Protein AF-A0A7Y0FMF7-F1 (afdb_monomer_lite)

Sequence (286 aa):
MATLRTQLQALRDAQAQARLAYWRQVGPLAAATVAARRALYEPLEAALPGGYLTRAEEQQVTELLVAIARDLEARFGEDEAAVLARYAPVELPTEEPERPLPATEPTTPSPPERPTAQQRRQQRTQAAAEKARTADDALLGSTKAAYRELARQHHPDRAAQADTATQQAQTALMQRITAAYAAGDLAALLTLLAEETTSEASEELLARYTQALTQQRTQLSQQLAAAQVPAADAPWSGTPKQQRTRLREVKRSLRAEIDYLALLQRQLAEPASLRLALRELAKTGV

pLDDT: mean 78.22, std 15.0, range [34.88, 96.0]

Organism: NCBI:txid2682546

Foldseek 3Di:
DVVLVVLLVVLVVVLVVLVVVLCVQLVVLLVLLLVLLVLLCVLLVVLLVVPPDDPLLNLLSLVSLCVSLVCCCVPPVDDPVVSCVVRPPPPPPPPPPPDPDDDDDDDDDDDDDDDDPVVVVVVVVVVVVVVLVVLVVVLLVLLVVLLVVLCVVLPLVVCPPPDPVVSVVSVVLNVQSVVCSVVSNLVSSVVSVVVPDDDDVCPVVVVVSVVSVVSVVVSSVVSSVVSLPFDPPDLSTDDPVSNVVSSVVSSVVSVVSSVVSVVVSVQSNDNVSSVVVSVVVVVVPD

Structure (mmCIF, N/CA/C/O backbone):
data_AF-A0A7Y0FMF7-F1
#
_entry.id   AF-A0A7Y0FMF7-F1
#
loop_
_atom_site.group_PDB
_atom_site.id
_atom_site.type_symbol
_atom_site.label_atom_id
_atom_site.label_alt_id
_atom_site.label_comp_id
_atom_site.label_asym_id
_atom_site.label_entity_id
_atom_site.label_seq_id
_atom_site.pdbx_PDB_ins_code
_atom_site.Cartn_x
_atom_site.Cartn_y
_atom_site.Cartn_z
_atom_site.occupancy
_atom_site.B_iso_or_equiv
_atom_site.auth_seq_id
_atom_site.auth_comp_id
_atom_site.auth_asym_id
_atom_site.auth_atom_id
_atom_site.pdbx_PDB_model_num
ATOM 1 N N . MET A 1 1 ? -17.979 9.003 27.558 1.00 61.06 1 MET A N 1
ATOM 2 C CA . MET A 1 1 ? -17.479 7.726 26.996 1.00 61.06 1 MET A CA 1
ATOM 3 C C . MET A 1 1 ? -17.964 7.517 25.568 1.00 61.06 1 MET A C 1
ATOM 5 O O . MET A 1 1 ? -17.113 7.400 24.695 1.00 61.06 1 MET A O 1
ATOM 9 N N . ALA A 1 2 ? -19.278 7.577 25.306 1.00 70.44 2 ALA A N 1
ATOM 10 C CA . ALA A 1 2 ? -19.837 7.501 23.948 1.00 70.44 2 ALA A CA 1
ATOM 11 C C . ALA A 1 2 ? -19.188 8.498 22.965 1.00 70.44 2 ALA A C 1
ATOM 13 O O . ALA A 1 2 ? -18.716 8.095 21.911 1.00 70.44 2 ALA A O 1
ATOM 14 N N . THR A 1 3 ? -19.028 9.765 23.363 1.00 83.56 3 THR A N 1
ATOM 15 C CA . THR A 1 3 ? -18.404 10.813 22.534 1.00 83.56 3 THR A CA 1
ATOM 16 C C . THR A 1 3 ? -16.971 10.492 22.095 1.00 83.56 3 THR A C 1
ATOM 18 O O . THR A 1 3 ? -16.648 10.667 20.926 1.00 83.56 3 THR A O 1
ATOM 21 N N . LEU A 1 4 ? -16.119 9.977 22.992 1.00 80.38 4 LEU A N 1
ATOM 22 C CA . LEU A 1 4 ? -14.731 9.610 22.670 1.00 80.38 4 LEU A CA 1
ATOM 23 C C . LEU A 1 4 ? -14.661 8.419 21.711 1.00 80.38 4 LEU A C 1
ATOM 25 O O . LEU A 1 4 ? -13.854 8.425 20.786 1.00 80.38 4 LEU A O 1
ATOM 29 N N . ARG A 1 5 ? -15.521 7.411 21.905 1.00 81.62 5 ARG A N 1
ATOM 30 C CA . ARG A 1 5 ? -15.599 6.257 20.998 1.00 81.62 5 ARG A CA 1
ATOM 31 C C . ARG A 1 5 ? -16.077 6.679 19.611 1.00 81.62 5 ARG A C 1
ATOM 33 O O . ARG A 1 5 ? -15.450 6.305 18.627 1.00 81.62 5 ARG A O 1
ATOM 40 N N . THR A 1 6 ? -17.124 7.502 19.531 1.00 86.88 6 THR A N 1
ATOM 41 C CA . THR A 1 6 ? -17.622 8.041 18.257 1.00 86.88 6 THR A CA 1
ATOM 42 C C . THR A 1 6 ? -16.556 8.873 17.549 1.00 86.88 6 THR A C 1
ATOM 44 O O . THR A 1 6 ? -16.361 8.709 16.350 1.00 86.88 6 THR A O 1
ATOM 47 N N . GLN A 1 7 ? -15.819 9.719 18.276 1.00 85.81 7 GLN A N 1
ATOM 48 C CA . GLN A 1 7 ? -14.706 10.489 17.710 1.00 85.81 7 GLN A CA 1
ATOM 49 C C . GLN A 1 7 ? -13.588 9.584 17.179 1.00 85.81 7 GLN A C 1
ATOM 51 O O . GLN A 1 7 ? -13.094 9.808 16.076 1.00 85.81 7 GLN A O 1
ATOM 56 N N . LEU A 1 8 ? -13.204 8.554 17.938 1.00 83.62 8 LEU A N 1
ATOM 57 C CA . LEU A 1 8 ? -12.183 7.595 17.518 1.00 83.62 8 LEU A CA 1
ATOM 58 C C . LEU A 1 8 ? -12.619 6.819 16.268 1.00 83.62 8 LEU A C 1
ATOM 60 O O . LEU A 1 8 ? -11.823 6.655 15.345 1.00 83.62 8 LEU A O 1
ATOM 64 N N . GLN A 1 9 ? -13.876 6.376 16.224 1.00 84.88 9 GLN A N 1
ATOM 65 C CA . GLN A 1 9 ? -14.443 5.673 15.077 1.00 84.88 9 GLN A CA 1
ATOM 66 C C . GLN A 1 9 ? -14.490 6.576 13.840 1.00 84.88 9 GLN A C 1
ATOM 68 O O . GLN A 1 9 ? -13.939 6.215 12.806 1.00 84.88 9 GLN A O 1
ATOM 73 N N . ALA A 1 10 ? -15.028 7.791 13.974 1.00 88.00 10 ALA A N 1
ATOM 74 C CA . ALA A 1 10 ? -15.087 8.762 12.883 1.00 88.00 10 ALA A CA 1
ATOM 75 C C . ALA A 1 10 ? -13.694 9.092 12.321 1.00 88.00 10 ALA A C 1
ATOM 77 O O . ALA A 1 10 ? -13.522 9.221 11.110 1.00 88.00 10 ALA A O 1
ATOM 78 N N . LEU A 1 11 ? -12.682 9.195 13.188 1.00 86.25 11 LEU A N 1
ATOM 79 C CA . LEU A 1 11 ? -11.304 9.434 12.768 1.00 86.25 11 LEU A CA 1
ATOM 80 C C . LEU A 1 11 ? -10.734 8.237 11.994 1.00 86.25 11 LEU A C 1
ATOM 82 O O . LEU A 1 11 ? -10.121 8.431 10.942 1.00 86.25 11 LEU A O 1
ATOM 86 N N . ARG A 1 12 ? -10.956 7.007 12.472 1.00 85.25 12 ARG A N 1
ATOM 87 C CA . ARG A 1 12 ? -10.537 5.781 11.770 1.00 85.25 12 ARG A CA 1
ATOM 88 C C . ARG A 1 12 ? -11.208 5.654 10.404 1.00 85.25 12 ARG A C 1
ATOM 90 O O . ARG A 1 12 ? -10.522 5.383 9.419 1.00 85.25 12 ARG A O 1
ATOM 97 N N . ASP A 1 13 ? -12.507 5.920 10.334 1.00 86.12 13 ASP A N 1
ATOM 98 C CA . ASP A 1 13 ? -13.273 5.872 9.089 1.00 86.12 13 ASP A CA 1
ATOM 99 C C . ASP A 1 13 ? -12.777 6.934 8.097 1.00 86.12 13 ASP A C 1
ATOM 101 O O . ASP A 1 13 ? -12.532 6.628 6.928 1.00 86.12 13 ASP A O 1
ATOM 105 N N . ALA A 1 14 ? -12.514 8.160 8.564 1.00 85.38 14 ALA A N 1
ATOM 106 C CA . ALA A 1 14 ? -11.932 9.218 7.739 1.00 85.38 14 ALA A CA 1
ATOM 107 C C . ALA A 1 14 ? -10.535 8.843 7.209 1.00 85.38 14 ALA A C 1
ATOM 109 O O . ALA A 1 14 ? -10.227 9.084 6.040 1.00 85.38 14 ALA A O 1
ATOM 110 N N . GLN A 1 15 ? -9.689 8.214 8.033 1.00 84.00 15 GLN A N 1
ATOM 111 C CA . GLN A 1 15 ? -8.375 7.721 7.601 1.00 84.00 15 GLN A CA 1
ATOM 112 C C . GLN A 1 15 ? -8.485 6.593 6.568 1.00 84.00 15 GLN A C 1
ATOM 114 O O . GLN A 1 15 ? -7.717 6.572 5.601 1.00 84.00 15 GLN A O 1
ATOM 119 N N . ALA A 1 16 ? -9.434 5.670 6.742 1.00 83.69 16 ALA A N 1
ATOM 120 C CA . ALA A 1 16 ? -9.693 4.601 5.782 1.00 83.69 16 ALA A CA 1
ATOM 121 C C . ALA A 1 16 ? -10.171 5.167 4.436 1.00 83.69 16 ALA A C 1
ATOM 123 O O . ALA A 1 16 ? -9.631 4.809 3.388 1.00 83.69 16 ALA A O 1
ATOM 124 N N . GLN A 1 17 ? -11.105 6.121 4.459 1.00 86.25 17 GLN A N 1
ATOM 125 C CA . GLN A 1 17 ? -11.576 6.814 3.258 1.00 86.25 17 GLN A CA 1
ATOM 126 C C . GLN A 1 17 ? -10.451 7.584 2.557 1.00 86.25 17 GLN A C 1
ATOM 128 O O . GLN A 1 17 ? -10.320 7.493 1.335 1.00 86.25 17 GLN A O 1
ATOM 133 N N . ALA A 1 18 ? -9.599 8.292 3.307 1.00 83.62 18 ALA A N 1
ATOM 134 C CA . ALA A 1 18 ? -8.447 9.001 2.747 1.00 83.62 18 ALA A CA 1
ATOM 135 C C . ALA A 1 18 ? -7.464 8.040 2.059 1.00 83.62 18 ALA A C 1
ATOM 137 O O . ALA A 1 18 ? -6.994 8.319 0.954 1.00 83.62 18 ALA A O 1
ATOM 138 N N . ARG A 1 19 ? -7.203 6.877 2.670 1.00 85.38 19 ARG A N 1
ATOM 139 C CA . ARG A 1 19 ? -6.356 5.825 2.090 1.00 85.38 19 ARG A CA 1
ATOM 140 C C . ARG A 1 19 ? -6.954 5.261 0.800 1.00 85.38 19 ARG A C 1
ATOM 142 O O . ARG A 1 19 ? -6.245 5.152 -0.197 1.00 85.38 19 ARG A O 1
ATOM 149 N N . LEU A 1 20 ? -8.249 4.948 0.791 1.00 84.94 20 LEU A N 1
ATOM 150 C CA . LEU A 1 20 ? -8.941 4.456 -0.407 1.00 84.94 20 LEU A CA 1
ATOM 151 C C . LEU A 1 20 ? -8.934 5.500 -1.533 1.00 84.94 20 LEU A C 1
ATOM 153 O O . LEU A 1 20 ? -8.631 5.175 -2.680 1.00 84.94 20 LEU A O 1
ATOM 157 N N . ALA A 1 21 ? -9.211 6.766 -1.213 1.00 86.19 21 ALA A N 1
ATOM 158 C CA . ALA A 1 21 ? -9.187 7.860 -2.181 1.00 86.19 21 ALA A CA 1
ATOM 159 C C . ALA A 1 21 ? -7.782 8.105 -2.755 1.00 86.19 21 ALA A C 1
ATOM 161 O O . ALA A 1 21 ? -7.653 8.403 -3.945 1.00 86.19 21 ALA A O 1
ATOM 162 N N . TYR A 1 22 ? -6.741 7.963 -1.928 1.00 88.62 22 TYR A N 1
ATOM 163 C CA . TYR A 1 22 ? -5.347 8.020 -2.360 1.00 88.62 22 TYR A CA 1
ATOM 164 C C . TYR A 1 22 ? -5.044 6.912 -3.378 1.00 88.62 22 TYR A C 1
ATOM 166 O O . TYR A 1 22 ? -4.647 7.212 -4.507 1.00 88.62 22 TYR A O 1
ATOM 174 N N . TRP A 1 23 ? -5.316 5.649 -3.033 1.00 86.00 23 TRP A N 1
ATOM 175 C CA . TRP A 1 23 ? -5.039 4.511 -3.916 1.00 86.00 23 TRP A CA 1
ATOM 176 C C . TRP A 1 23 ? -5.858 4.535 -5.203 1.00 86.00 23 TRP A C 1
ATOM 178 O O . TRP A 1 23 ? -5.322 4.233 -6.264 1.00 86.00 23 TRP A O 1
ATOM 188 N N . ARG A 1 24 ? -7.112 5.000 -5.160 1.00 89.94 24 ARG A N 1
ATOM 189 C CA . ARG A 1 24 ? -7.930 5.181 -6.370 1.00 89.94 24 ARG A CA 1
ATOM 190 C C . ARG A 1 24 ? -7.303 6.160 -7.371 1.00 89.94 24 ARG A C 1
ATOM 192 O O . ARG A 1 24 ? -7.544 6.043 -8.567 1.00 89.94 24 ARG A O 1
ATOM 199 N N . GLN A 1 25 ? -6.524 7.134 -6.900 1.00 89.31 25 GLN A N 1
ATOM 200 C CA . GLN A 1 25 ? -5.877 8.125 -7.765 1.00 89.31 25 GLN A CA 1
ATOM 201 C C . GLN A 1 25 ? -4.455 7.748 -8.177 1.00 89.31 25 GLN A C 1
ATOM 203 O O . GLN A 1 25 ? -4.044 8.097 -9.283 1.00 89.31 25 GLN A O 1
ATOM 208 N N . VAL A 1 26 ? -3.698 7.109 -7.286 1.00 91.75 26 VAL A N 1
ATOM 209 C CA . VAL A 1 26 ? -2.292 6.758 -7.524 1.00 91.75 26 VAL A CA 1
ATOM 210 C C . VAL A 1 26 ? -2.164 5.395 -8.196 1.00 91.75 26 VAL A C 1
ATOM 212 O O . VAL A 1 26 ? -1.317 5.249 -9.066 1.00 91.75 26 VAL A O 1
ATOM 215 N N . GLY A 1 27 ? -3.042 4.439 -7.882 1.00 89.06 27 GLY A N 1
ATOM 216 C CA . GLY A 1 27 ? -3.015 3.076 -8.421 1.00 89.06 27 GLY A CA 1
ATOM 217 C C . GLY A 1 27 ? -2.953 3.009 -9.951 1.00 89.06 27 GLY A C 1
ATOM 218 O O . GLY A 1 27 ? -2.040 2.377 -10.469 1.00 89.06 27 GLY A O 1
ATOM 219 N N . PRO A 1 28 ? -3.826 3.715 -10.699 1.00 94.50 28 PRO A N 1
ATOM 220 C CA . PRO A 1 28 ? -3.759 3.718 -12.162 1.00 94.50 28 PRO A CA 1
ATOM 221 C C . PRO A 1 28 ? -2.454 4.301 -12.719 1.00 94.50 28 PRO A C 1
ATOM 223 O O . PRO A 1 28 ? -1.968 3.847 -13.747 1.00 94.50 28 PRO A O 1
ATOM 226 N N . LEU A 1 29 ? -1.880 5.306 -12.047 1.00 93.12 29 LEU A N 1
ATOM 227 C CA . LEU A 1 29 ? -0.603 5.895 -12.455 1.00 93.12 29 LEU A CA 1
ATOM 228 C C . LEU A 1 29 ? 0.561 4.958 -12.144 1.00 93.12 29 LEU A C 1
ATOM 230 O O . LEU A 1 29 ? 1.422 4.793 -12.993 1.00 93.12 29 LEU A O 1
ATOM 234 N N . ALA A 1 30 ? 0.561 4.317 -10.976 1.00 91.56 30 ALA A N 1
ATOM 235 C CA . ALA A 1 30 ? 1.555 3.311 -10.621 1.00 91.56 30 ALA A CA 1
ATOM 236 C C . ALA A 1 30 ? 1.525 2.137 -11.612 1.00 91.56 30 ALA A C 1
ATOM 238 O O . ALA A 1 30 ? 2.565 1.777 -12.151 1.00 91.56 30 ALA A O 1
ATOM 239 N N . ALA A 1 31 ? 0.336 1.625 -11.943 1.00 92.31 31 ALA A N 1
ATOM 240 C CA . ALA A 1 31 ? 0.168 0.581 -12.953 1.00 92.31 31 ALA A CA 1
ATOM 241 C C . ALA A 1 31 ? 0.669 1.024 -14.340 1.00 92.31 31 ALA A C 1
ATOM 243 O O . ALA A 1 31 ? 1.324 0.254 -15.036 1.00 92.31 31 ALA A O 1
ATOM 244 N N . ALA A 1 32 ? 0.414 2.277 -14.735 1.00 94.88 32 ALA A N 1
ATOM 245 C CA . ALA A 1 32 ? 0.945 2.828 -15.980 1.00 94.88 32 ALA A CA 1
ATOM 246 C C . ALA A 1 32 ? 2.479 2.967 -15.956 1.00 94.88 32 ALA A C 1
ATOM 248 O O . ALA A 1 32 ? 3.122 2.692 -16.964 1.00 94.88 32 ALA A O 1
ATOM 249 N N . THR A 1 33 ? 3.076 3.342 -14.820 1.00 95.19 33 THR A N 1
ATOM 250 C CA . THR A 1 33 ? 4.537 3.367 -14.646 1.00 95.19 33 THR A CA 1
ATOM 251 C C . THR A 1 33 ? 5.134 1.964 -14.750 1.00 95.19 33 THR A C 1
ATOM 253 O O . THR A 1 33 ? 6.116 1.787 -15.466 1.00 95.19 33 THR A O 1
ATOM 256 N N . VAL A 1 34 ? 4.527 0.962 -14.106 1.00 94.06 34 VAL A N 1
ATOM 257 C CA . VAL A 1 34 ? 4.936 -0.449 -14.227 1.00 94.06 34 VAL A CA 1
ATOM 258 C C . VAL A 1 34 ? 4.871 -0.904 -15.685 1.00 94.06 34 VAL A C 1
ATOM 260 O O . VAL A 1 34 ? 5.849 -1.432 -16.209 1.00 94.06 34 VAL A O 1
ATOM 263 N N . ALA A 1 35 ? 3.757 -0.641 -16.374 1.00 95.12 35 ALA A N 1
ATOM 264 C CA . ALA A 1 35 ? 3.599 -0.990 -17.784 1.00 95.12 35 ALA A CA 1
ATOM 265 C C . ALA A 1 35 ? 4.649 -0.302 -18.674 1.00 95.12 35 ALA A C 1
ATOM 267 O O . ALA A 1 35 ? 5.240 -0.952 -19.533 1.00 95.12 35 ALA A O 1
ATOM 268 N N . ALA A 1 36 ? 4.927 0.986 -18.443 1.00 94.31 36 ALA A N 1
ATOM 269 C CA . ALA A 1 36 ? 5.947 1.729 -19.181 1.00 94.31 36 ALA A CA 1
ATOM 270 C C . ALA A 1 36 ? 7.364 1.181 -18.938 1.00 94.31 36 ALA A C 1
ATOM 272 O O . ALA A 1 36 ? 8.169 1.144 -19.864 1.00 94.31 36 ALA A O 1
ATOM 273 N N . ARG A 1 37 ? 7.669 0.720 -17.719 1.00 95.12 37 ARG A N 1
ATOM 274 C CA . ARG A 1 37 ? 8.951 0.073 -17.392 1.00 95.12 37 ARG A CA 1
ATOM 275 C C . ARG A 1 37 ? 9.090 -1.288 -18.065 1.00 95.12 37 ARG A C 1
ATOM 277 O O . ARG A 1 37 ? 10.107 -1.531 -18.705 1.00 95.12 37 ARG A O 1
ATOM 284 N N . ARG A 1 38 ? 8.056 -2.134 -17.997 1.00 94.75 38 ARG A N 1
ATOM 285 C CA . ARG A 1 38 ? 8.026 -3.434 -18.695 1.00 94.75 38 ARG A CA 1
ATOM 286 C C . ARG A 1 38 ? 8.161 -3.285 -20.210 1.00 94.75 38 ARG A C 1
ATOM 288 O O . ARG A 1 38 ? 8.777 -4.123 -20.856 1.00 94.75 38 ARG A O 1
ATOM 295 N N . ALA A 1 39 ? 7.641 -2.198 -20.779 1.00 95.00 39 ALA A N 1
ATOM 296 C CA . ALA A 1 39 ? 7.766 -1.911 -22.206 1.00 95.00 39 ALA A CA 1
ATOM 297 C C . ALA A 1 39 ? 9.217 -1.663 -22.671 1.00 95.00 39 ALA A C 1
ATOM 299 O O . ALA A 1 39 ? 9.471 -1.683 -23.873 1.00 95.00 39 ALA A O 1
ATOM 300 N N . LEU A 1 40 ? 10.166 -1.448 -21.749 1.00 93.88 40 LEU A N 1
ATOM 301 C CA . LEU A 1 40 ? 11.592 -1.356 -22.072 1.00 93.88 40 LEU A CA 1
ATOM 302 C C . LEU A 1 40 ? 12.248 -2.725 -22.284 1.00 93.88 40 LEU A C 1
ATOM 304 O O . LEU A 1 40 ? 13.316 -2.775 -22.886 1.00 93.88 40 LEU A O 1
ATOM 308 N N . TYR A 1 41 ? 11.642 -3.822 -21.815 1.00 94.25 41 TYR A N 1
ATOM 309 C CA . TYR A 1 41 ? 12.226 -5.155 -21.967 1.00 94.25 41 TYR A CA 1
ATOM 310 C C . TYR A 1 41 ? 12.340 -5.563 -23.429 1.00 94.25 41 TYR A C 1
ATOM 312 O O . TYR A 1 41 ? 13.418 -5.947 -23.858 1.00 94.25 41 TYR A O 1
ATOM 320 N N . GLU A 1 42 ? 11.275 -5.404 -24.212 1.00 93.12 42 GLU A N 1
ATOM 321 C CA . GLU A 1 42 ? 11.248 -5.831 -25.614 1.00 93.12 42 GLU A CA 1
ATOM 322 C C . GLU A 1 42 ? 12.392 -5.244 -26.469 1.00 93.12 42 GLU A C 1
ATOM 324 O O . GLU A 1 42 ? 13.146 -6.038 -27.036 1.00 93.12 42 GLU A O 1
ATOM 329 N N . PRO A 1 43 ? 12.630 -3.915 -26.519 1.00 92.69 43 PRO A N 1
ATOM 330 C CA . PRO A 1 43 ? 13.711 -3.372 -27.344 1.00 92.69 43 PRO A CA 1
ATOM 331 C C . PRO A 1 43 ? 15.105 -3.760 -26.828 1.00 92.69 43 PRO A C 1
ATOM 333 O O . PRO A 1 43 ? 16.034 -3.919 -27.619 1.00 92.69 43 PRO A O 1
ATOM 336 N N . LEU A 1 44 ? 15.267 -3.937 -25.512 1.00 92.81 44 LEU A N 1
ATOM 337 C CA . LEU A 1 44 ? 16.531 -4.370 -24.912 1.00 92.81 44 LEU A CA 1
ATOM 338 C C . LEU A 1 44 ? 16.816 -5.851 -25.204 1.00 92.81 44 LEU A C 1
ATOM 340 O O . LEU A 1 44 ? 17.928 -6.195 -25.600 1.00 92.81 44 LEU A O 1
ATOM 344 N N . GLU A 1 45 ? 15.816 -6.723 -25.071 1.00 93.75 45 GLU A N 1
ATOM 345 C CA . GLU A 1 45 ? 15.930 -8.145 -25.404 1.00 93.75 45 GLU A CA 1
ATOM 346 C C . GLU A 1 45 ? 16.167 -8.350 -26.908 1.00 93.75 45 GLU A C 1
ATOM 348 O O . GLU A 1 45 ? 16.983 -9.191 -27.282 1.00 93.75 45 GLU A O 1
ATOM 353 N N . ALA A 1 46 ? 15.519 -7.557 -27.769 1.00 91.50 46 ALA A N 1
ATOM 354 C CA . ALA A 1 46 ? 15.711 -7.597 -29.221 1.00 91.50 46 ALA A CA 1
ATOM 355 C C . ALA A 1 46 ? 17.107 -7.117 -29.663 1.00 91.50 46 ALA A C 1
ATOM 357 O O . ALA A 1 46 ? 17.608 -7.545 -30.706 1.00 91.50 46 ALA A O 1
ATOM 358 N N . ALA A 1 47 ? 17.760 -6.263 -28.868 1.00 90.88 47 ALA A N 1
ATOM 359 C CA . ALA A 1 47 ? 19.102 -5.764 -29.153 1.00 90.88 47 ALA A CA 1
ATOM 360 C C . ALA A 1 47 ? 20.198 -6.825 -28.955 1.00 90.88 47 ALA A C 1
ATOM 362 O O . ALA A 1 47 ? 21.174 -6.841 -29.708 1.00 90.88 47 ALA A O 1
ATOM 363 N N . LEU A 1 48 ? 20.031 -7.726 -27.980 1.00 90.50 48 LEU A N 1
ATOM 364 C CA . LEU A 1 48 ? 21.004 -8.777 -27.648 1.00 90.50 48 LEU A CA 1
ATOM 365 C C . LEU A 1 48 ? 21.342 -9.709 -28.833 1.00 90.50 48 LEU A C 1
ATOM 367 O O . LEU A 1 48 ? 22.524 -9.901 -29.108 1.00 90.50 48 LEU A O 1
ATOM 371 N N . PRO A 1 49 ? 20.376 -10.263 -29.595 1.00 92.06 49 PRO A N 1
ATOM 372 C CA . PRO A 1 49 ? 20.680 -11.078 -30.773 1.00 92.06 49 PRO A CA 1
ATOM 373 C C . PRO A 1 49 ? 21.076 -10.254 -32.012 1.00 92.06 49 PRO A C 1
ATOM 375 O O . PRO A 1 49 ? 21.434 -10.834 -33.035 1.00 92.06 49 PRO A O 1
ATOM 378 N N . GLY A 1 50 ? 21.002 -8.918 -31.961 1.00 85.50 50 GLY A N 1
ATOM 379 C CA . GLY A 1 50 ? 21.149 -8.045 -33.129 1.00 85.50 50 GLY A CA 1
ATOM 380 C C . GLY A 1 50 ? 22.562 -7.970 -33.724 1.00 85.50 50 GLY A C 1
ATOM 381 O O . GLY A 1 50 ? 22.726 -7.466 -34.835 1.00 85.50 50 GLY A O 1
ATOM 382 N N . GLY A 1 51 ? 23.592 -8.439 -33.012 1.00 87.75 51 GLY A N 1
ATOM 383 C CA . GLY A 1 51 ? 24.972 -8.546 -33.515 1.00 87.75 51 GLY A CA 1
ATOM 384 C C . GLY A 1 51 ? 25.715 -7.220 -33.743 1.00 87.75 51 GLY A C 1
ATOM 385 O O . GLY A 1 51 ? 26.843 -7.224 -34.232 1.00 87.75 51 GLY A O 1
ATOM 386 N N . TYR A 1 52 ? 25.110 -6.078 -33.401 1.00 89.38 52 TYR A N 1
ATOM 387 C CA . TYR A 1 52 ? 25.716 -4.742 -33.520 1.00 89.38 52 TYR A CA 1
ATOM 388 C C . TYR A 1 52 ? 26.293 -4.205 -32.200 1.00 89.38 52 TYR A C 1
ATOM 390 O O . TYR A 1 52 ? 26.895 -3.122 -32.191 1.00 89.38 52 TYR A O 1
ATOM 398 N N . LEU A 1 53 ? 26.089 -4.937 -31.101 1.00 91.69 53 LEU A N 1
ATOM 399 C CA . LEU A 1 53 ? 26.620 -4.643 -29.774 1.00 91.69 53 LEU A CA 1
ATOM 400 C C . LEU A 1 53 ? 27.964 -5.351 -29.564 1.00 91.69 53 LEU A C 1
ATOM 402 O O . LEU A 1 53 ? 28.226 -6.430 -30.088 1.00 91.69 53 LEU A O 1
ATOM 406 N N . THR A 1 54 ? 28.842 -4.718 -28.800 1.00 92.50 54 THR A N 1
ATOM 407 C CA . THR A 1 54 ? 30.039 -5.354 -28.239 1.00 92.50 54 THR A CA 1
ATOM 408 C C . THR A 1 54 ? 29.674 -6.146 -26.985 1.00 92.50 54 THR A C 1
ATOM 410 O O . THR A 1 54 ? 28.682 -5.840 -26.334 1.00 92.50 54 THR A O 1
ATOM 413 N N . ARG A 1 55 ? 30.523 -7.091 -26.558 1.00 90.00 55 ARG A N 1
ATOM 414 C CA . ARG A 1 55 ? 30.302 -7.852 -25.310 1.00 90.00 55 ARG A CA 1
ATOM 415 C C . ARG A 1 55 ? 30.070 -6.970 -24.077 1.00 90.00 55 ARG A C 1
ATOM 417 O O . ARG A 1 55 ? 29.268 -7.312 -23.221 1.00 90.00 55 ARG A O 1
ATOM 424 N N . ALA A 1 56 ? 30.770 -5.837 -23.985 1.00 89.12 56 ALA A N 1
ATOM 425 C CA . ALA A 1 56 ? 30.581 -4.890 -22.887 1.00 89.12 56 ALA A CA 1
ATOM 426 C C . ALA A 1 56 ? 29.214 -4.188 -22.968 1.00 89.12 56 ALA A C 1
ATOM 428 O O . ALA A 1 56 ? 28.546 -4.030 -21.954 1.00 89.12 56 ALA A O 1
ATOM 429 N N . GLU A 1 57 ? 28.776 -3.808 -24.173 1.00 90.31 57 GLU A N 1
ATOM 430 C CA . GLU A 1 57 ? 27.443 -3.233 -24.401 1.00 90.31 57 GLU A CA 1
ATOM 431 C C . GLU A 1 57 ? 26.331 -4.279 -24.133 1.00 90.31 57 GLU A C 1
ATOM 433 O O . GLU A 1 57 ? 25.319 -3.942 -23.528 1.00 90.31 57 GLU A O 1
ATOM 438 N N . GLU A 1 58 ? 26.521 -5.552 -24.502 1.00 91.88 58 GLU A N 1
ATOM 439 C CA . GLU A 1 58 ? 25.596 -6.660 -24.182 1.00 91.88 58 GLU A CA 1
ATOM 440 C C . GLU A 1 58 ? 25.463 -6.887 -22.669 1.00 91.88 58 GLU A C 1
ATOM 442 O O . GLU A 1 58 ? 24.355 -7.071 -22.151 1.00 91.88 58 GLU A O 1
ATOM 447 N N . GLN A 1 59 ? 26.584 -6.837 -21.942 1.00 91.00 59 GLN A N 1
ATOM 448 C CA . GLN A 1 59 ? 26.581 -6.937 -20.485 1.00 91.00 59 GLN A CA 1
ATOM 449 C C . GLN A 1 59 ? 25.811 -5.770 -19.854 1.00 91.00 59 GLN A C 1
ATOM 451 O O . GLN A 1 59 ? 24.955 -6.004 -19.006 1.00 91.00 59 GLN A O 1
ATOM 456 N N . GLN A 1 60 ? 26.031 -4.537 -20.319 1.00 89.81 60 GLN A N 1
ATOM 457 C CA . GLN A 1 60 ? 25.289 -3.366 -19.836 1.00 89.81 60 GLN A CA 1
ATOM 458 C C . GLN A 1 60 ? 23.782 -3.482 -20.097 1.00 89.81 60 GLN A C 1
ATOM 460 O O . GLN A 1 60 ? 22.979 -3.148 -19.231 1.00 89.81 60 GLN A O 1
ATOM 465 N N . VAL A 1 61 ? 23.374 -3.985 -21.267 1.00 91.56 61 VAL A N 1
ATOM 466 C CA . VAL A 1 61 ? 21.953 -4.244 -21.562 1.00 91.56 61 VAL A CA 1
ATOM 467 C C . VAL A 1 61 ? 21.366 -5.263 -20.581 1.00 91.56 61 VAL A C 1
ATOM 469 O O . VAL A 1 61 ? 20.274 -5.056 -20.056 1.00 91.56 61 VAL A O 1
ATOM 472 N N . THR A 1 62 ? 22.107 -6.328 -20.281 1.00 92.88 62 THR A N 1
ATOM 473 C CA . THR A 1 62 ? 21.695 -7.363 -19.321 1.00 92.88 62 THR A CA 1
ATOM 474 C C . THR A 1 62 ? 21.571 -6.801 -17.898 1.00 92.88 62 THR A C 1
ATOM 476 O O . THR A 1 62 ? 20.576 -7.043 -17.214 1.00 92.88 62 THR A O 1
ATOM 479 N N . GLU A 1 63 ? 22.534 -5.986 -17.464 1.00 91.56 63 GLU A N 1
ATOM 480 C CA . GLU A 1 63 ? 22.503 -5.297 -16.168 1.00 91.56 63 GLU A CA 1
ATOM 481 C C . GLU A 1 63 ? 21.311 -4.337 -16.062 1.00 91.56 63 GLU A C 1
ATOM 483 O O . GLU A 1 63 ? 20.637 -4.305 -15.030 1.00 91.56 63 GLU A O 1
ATOM 488 N N . LEU A 1 64 ? 20.984 -3.617 -17.140 1.00 91.38 64 LEU A N 1
ATOM 489 C CA . LEU A 1 64 ? 19.802 -2.755 -17.202 1.00 91.38 64 LEU A CA 1
ATOM 490 C C . LEU A 1 64 ? 18.495 -3.551 -17.077 1.00 91.38 64 LEU A C 1
ATOM 492 O O . LEU A 1 64 ? 17.611 -3.134 -16.325 1.00 91.38 64 LEU A O 1
ATOM 496 N N . LEU A 1 65 ? 18.367 -4.698 -17.754 1.00 93.06 65 LEU A N 1
ATOM 497 C CA . LEU A 1 65 ? 17.194 -5.580 -17.630 1.00 93.06 65 LEU A CA 1
ATOM 498 C C . LEU A 1 65 ? 16.981 -6.020 -16.171 1.00 93.06 65 LEU A C 1
ATOM 500 O O . LEU A 1 65 ? 15.872 -5.911 -15.639 1.00 93.06 65 LEU A O 1
ATOM 504 N N . VAL A 1 66 ? 18.058 -6.441 -15.501 1.00 92.88 66 VAL A N 1
ATOM 505 C CA . VAL A 1 66 ? 18.040 -6.847 -14.085 1.00 92.88 66 VAL A CA 1
ATOM 506 C C . VAL A 1 66 ? 17.727 -5.667 -13.163 1.00 92.88 66 VAL A C 1
ATOM 508 O O . VAL A 1 66 ? 16.940 -5.811 -12.226 1.00 92.88 66 VAL A O 1
ATOM 511 N N . ALA A 1 67 ? 18.305 -4.492 -13.417 1.00 91.56 67 ALA A N 1
ATOM 512 C CA . ALA A 1 67 ? 18.055 -3.292 -12.622 1.00 91.56 67 ALA A CA 1
ATOM 513 C C . ALA A 1 67 ? 16.585 -2.852 -12.703 1.00 91.56 67 ALA A C 1
ATOM 515 O O . ALA A 1 67 ? 15.988 -2.522 -11.677 1.00 91.56 67 ALA A O 1
ATOM 516 N N . ILE A 1 68 ? 15.979 -2.900 -13.895 1.00 92.44 68 ILE A N 1
ATOM 517 C CA . ILE A 1 68 ? 14.554 -2.594 -14.081 1.00 92.44 68 ILE A CA 1
ATOM 518 C C . ILE A 1 68 ? 13.684 -3.602 -13.317 1.00 92.44 68 ILE A C 1
ATOM 520 O O . ILE A 1 68 ? 12.764 -3.179 -12.618 1.00 92.44 68 ILE A O 1
ATOM 524 N N . ALA A 1 69 ? 13.989 -4.903 -13.403 1.00 90.56 69 ALA A N 1
ATOM 525 C CA . ALA A 1 69 ? 13.254 -5.948 -12.682 1.00 90.56 69 ALA A CA 1
ATOM 526 C C . ALA A 1 69 ? 13.313 -5.761 -11.154 1.00 90.56 69 ALA A C 1
ATOM 528 O O . ALA A 1 69 ? 12.279 -5.735 -10.488 1.00 90.56 69 ALA A O 1
ATOM 529 N N . ARG A 1 70 ? 14.509 -5.516 -10.602 1.00 90.06 70 ARG A N 1
ATOM 530 C CA . ARG A 1 70 ? 14.691 -5.253 -9.162 1.00 90.06 70 ARG A CA 1
ATOM 531 C C . ARG A 1 70 ? 13.980 -3.981 -8.697 1.00 90.06 70 ARG A C 1
ATOM 533 O O . ARG A 1 70 ? 13.433 -3.953 -7.598 1.00 90.06 70 ARG A O 1
ATOM 540 N N . ASP A 1 71 ? 13.975 -2.924 -9.512 1.00 90.19 71 ASP A N 1
ATOM 541 C CA . ASP A 1 71 ? 13.263 -1.682 -9.183 1.00 90.19 71 ASP A CA 1
ATOM 542 C C . ASP A 1 71 ? 11.738 -1.887 -9.154 1.00 90.19 71 ASP A C 1
ATOM 544 O O . ASP A 1 71 ? 11.055 -1.336 -8.285 1.00 90.19 71 ASP A O 1
ATOM 548 N N . LEU A 1 72 ? 11.203 -2.708 -10.066 1.00 87.69 72 LEU A N 1
ATOM 549 C CA . LEU A 1 72 ? 9.786 -3.081 -10.096 1.00 87.69 72 LEU A CA 1
ATOM 550 C C . LEU A 1 72 ? 9.376 -3.886 -8.853 1.00 87.69 72 LEU A C 1
ATOM 552 O O . LEU A 1 72 ? 8.380 -3.536 -8.210 1.00 87.69 72 LEU A O 1
ATOM 556 N N . GLU A 1 73 ? 10.172 -4.880 -8.455 1.00 86.00 73 GLU A N 1
ATOM 557 C CA . GLU A 1 73 ? 9.968 -5.636 -7.210 1.00 86.00 73 GLU A CA 1
ATOM 558 C C . GLU A 1 73 ? 10.015 -4.719 -5.979 1.00 86.00 73 GLU A C 1
ATOM 560 O O . GLU A 1 73 ? 9.089 -4.700 -5.166 1.00 86.00 73 GLU A O 1
ATOM 565 N N . ALA A 1 74 ? 11.063 -3.900 -5.852 1.00 84.75 74 ALA A N 1
ATOM 566 C CA . ALA A 1 74 ? 11.294 -3.100 -4.652 1.00 84.75 74 ALA A CA 1
ATOM 567 C C . ALA A 1 74 ? 10.275 -1.964 -4.460 1.00 84.75 74 ALA A C 1
ATOM 569 O O . ALA A 1 74 ? 9.875 -1.675 -3.329 1.00 84.75 74 ALA A O 1
ATOM 570 N N . ARG A 1 75 ? 9.869 -1.282 -5.541 1.00 84.88 75 ARG A N 1
ATOM 571 C CA . ARG A 1 75 ? 8.992 -0.097 -5.455 1.00 84.88 75 ARG A CA 1
ATOM 572 C C . ARG A 1 75 ? 7.514 -0.421 -5.604 1.00 84.88 75 ARG A C 1
ATOM 574 O O . ARG A 1 75 ? 6.690 0.284 -5.017 1.00 84.88 75 ARG A O 1
ATOM 581 N N . PHE A 1 76 ? 7.178 -1.427 -6.408 1.00 85.62 76 PHE A N 1
ATOM 582 C CA . PHE A 1 76 ? 5.795 -1.728 -6.780 1.00 85.62 76 PHE A CA 1
ATOM 583 C C . PHE A 1 76 ? 5.338 -3.117 -6.321 1.00 85.62 76 PHE A C 1
ATOM 585 O O . PHE A 1 76 ? 4.132 -3.356 -6.296 1.00 85.62 76 PHE A O 1
ATOM 592 N N . GLY A 1 77 ? 6.254 -3.989 -5.878 1.00 83.44 77 GLY A N 1
ATOM 593 C CA . GLY A 1 77 ? 5.923 -5.350 -5.447 1.00 83.44 77 GLY A CA 1
ATOM 594 C C . GLY A 1 77 ? 5.494 -6.254 -6.602 1.00 83.44 77 GLY A C 1
ATOM 595 O O . GLY A 1 77 ? 4.701 -7.168 -6.392 1.00 83.44 77 GLY A O 1
ATOM 596 N N . GLU A 1 78 ? 5.953 -5.955 -7.816 1.00 89.50 78 GLU A N 1
ATOM 597 C CA . GLU A 1 78 ? 5.698 -6.770 -9.005 1.00 89.50 78 GLU A CA 1
ATOM 598 C C . GLU A 1 78 ? 6.527 -8.059 -8.971 1.00 89.50 78 GLU A C 1
ATOM 600 O O . GLU A 1 78 ? 7.604 -8.074 -8.391 1.00 89.50 78 GLU A O 1
ATOM 605 N N . ASP A 1 79 ? 6.039 -9.125 -9.604 1.00 88.06 79 ASP A N 1
ATOM 606 C CA . ASP A 1 79 ? 6.778 -10.383 -9.758 1.00 88.06 79 ASP A CA 1
ATOM 607 C C . ASP A 1 79 ? 7.547 -10.373 -11.088 1.00 88.06 79 ASP A C 1
ATOM 609 O O . ASP A 1 79 ? 6.940 -10.455 -12.159 1.00 88.06 79 ASP A O 1
ATOM 613 N N . GLU A 1 80 ? 8.875 -10.244 -11.018 1.00 90.56 80 GLU A N 1
ATOM 614 C CA . GLU A 1 80 ? 9.780 -10.234 -12.179 1.00 90.56 80 GLU A CA 1
ATOM 615 C C . GLU A 1 80 ? 10.756 -11.426 -12.165 1.00 90.56 80 GLU A C 1
ATOM 617 O O . GLU A 1 80 ? 11.796 -11.417 -12.839 1.00 90.56 80 GLU A O 1
ATOM 622 N N . ALA A 1 81 ? 10.410 -12.501 -11.443 1.00 85.19 81 ALA A N 1
ATOM 623 C CA . ALA A 1 81 ? 11.279 -13.661 -11.250 1.00 85.19 81 ALA A CA 1
ATOM 624 C C . ALA A 1 81 ? 11.734 -14.309 -12.570 1.00 85.19 81 ALA A C 1
ATOM 626 O O . ALA A 1 81 ? 12.855 -14.803 -12.666 1.00 85.19 81 ALA A O 1
ATOM 627 N N . ALA A 1 82 ? 10.897 -14.282 -13.612 1.00 87.69 82 ALA A N 1
ATOM 628 C CA . ALA A 1 82 ? 11.237 -14.835 -14.924 1.00 87.69 82 ALA A CA 1
ATOM 629 C C . ALA A 1 82 ? 12.343 -14.041 -15.646 1.00 87.69 82 ALA A C 1
ATOM 631 O O . ALA A 1 82 ? 13.208 -14.642 -16.287 1.00 87.69 82 ALA A O 1
ATOM 632 N N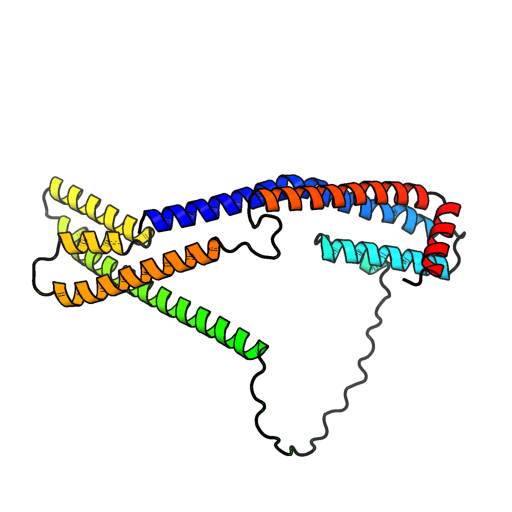 . VAL A 1 83 ? 12.330 -12.708 -15.536 1.00 87.25 83 VAL A N 1
ATOM 633 C CA . VAL A 1 83 ? 13.359 -11.829 -16.120 1.00 87.25 83 VAL A CA 1
ATOM 634 C C . VAL A 1 83 ? 14.661 -11.992 -15.343 1.00 87.25 83 VAL A C 1
ATOM 636 O O . VAL A 1 83 ? 15.722 -12.176 -15.941 1.00 87.25 83 VAL A O 1
ATOM 639 N N . LEU A 1 84 ? 14.576 -12.016 -14.010 1.00 88.19 84 LEU A N 1
ATOM 640 C CA . LEU A 1 84 ? 15.731 -12.254 -13.147 1.00 88.19 84 LEU A CA 1
ATOM 641 C C . LEU A 1 84 ? 16.352 -13.630 -13.398 1.00 88.19 84 LEU A C 1
ATOM 643 O O . LEU A 1 84 ? 17.559 -13.717 -13.569 1.00 88.19 84 LEU A O 1
ATOM 647 N N . ALA A 1 85 ? 15.562 -14.695 -13.520 1.00 89.12 85 ALA A N 1
ATOM 648 C CA . ALA A 1 85 ? 16.092 -16.027 -13.810 1.00 89.12 85 ALA A CA 1
ATOM 649 C C . ALA A 1 85 ? 16.817 -16.110 -15.167 1.00 89.12 85 ALA A C 1
ATOM 651 O O . ALA A 1 85 ? 17.712 -16.936 -15.334 1.00 89.12 85 ALA A O 1
ATOM 652 N N . ARG A 1 86 ? 16.430 -15.275 -16.142 1.00 90.12 86 ARG A N 1
ATOM 653 C CA . ARG A 1 86 ? 17.017 -15.268 -17.489 1.00 90.12 86 ARG A CA 1
ATOM 654 C C . ARG A 1 86 ? 18.297 -14.436 -17.583 1.00 90.12 86 ARG A C 1
ATOM 656 O O . ARG A 1 86 ? 19.197 -14.820 -18.324 1.00 90.12 86 ARG A O 1
ATOM 663 N N . TYR A 1 87 ? 18.355 -13.308 -16.876 1.00 89.25 87 TYR A N 1
ATOM 664 C CA . TYR A 1 87 ? 19.395 -12.289 -17.068 1.00 89.25 87 TYR A CA 1
ATOM 665 C C . TYR A 1 87 ? 20.222 -11.978 -15.825 1.00 89.25 87 TYR A C 1
ATOM 667 O O . TYR A 1 87 ? 21.292 -11.384 -15.953 1.00 89.25 87 TYR A O 1
ATOM 675 N N . ALA A 1 88 ? 19.765 -12.344 -14.625 1.00 84.38 88 ALA A N 1
ATOM 676 C CA . ALA A 1 88 ? 20.606 -12.191 -13.450 1.00 84.38 88 ALA A CA 1
ATOM 677 C C . ALA A 1 88 ? 21.859 -13.056 -13.629 1.00 84.38 88 ALA A C 1
ATOM 679 O O . ALA A 1 88 ? 21.760 -14.176 -14.145 1.00 84.38 88 ALA A O 1
ATOM 680 N N . PRO A 1 89 ? 23.036 -12.564 -13.203 1.00 74.31 89 PRO A N 1
ATOM 681 C CA . PRO A 1 89 ? 24.209 -13.410 -13.119 1.00 74.31 89 PRO A CA 1
ATOM 682 C C . PRO A 1 89 ? 23.811 -14.656 -12.337 1.00 74.31 89 PRO A C 1
ATOM 684 O O . PRO A 1 89 ? 23.263 -14.537 -11.239 1.00 74.31 89 PRO A O 1
ATOM 687 N N . VAL A 1 90 ? 24.039 -15.836 -12.915 1.00 58.78 90 VAL A N 1
ATOM 688 C CA . VAL A 1 90 ? 23.948 -17.079 -12.158 1.00 58.78 90 VAL A CA 1
ATOM 689 C C . VAL A 1 90 ? 24.957 -16.916 -11.031 1.00 58.78 90 VAL A C 1
ATOM 691 O O . VAL A 1 90 ? 26.163 -17.008 -11.260 1.00 58.78 90 VAL A O 1
ATOM 694 N N . GLU A 1 91 ? 24.474 -16.614 -9.828 1.00 50.31 91 GLU A N 1
ATOM 695 C CA . GLU A 1 91 ? 25.226 -16.889 -8.619 1.00 50.31 91 GLU A CA 1
ATOM 696 C C . GLU A 1 91 ? 25.398 -18.404 -8.631 1.00 50.31 91 GLU A C 1
ATOM 698 O O . GLU A 1 91 ? 24.539 -19.164 -8.183 1.00 50.31 91 GLU A O 1
ATOM 703 N N . LEU A 1 92 ? 26.501 -18.863 -9.234 1.00 40.19 92 LEU A N 1
ATOM 704 C CA . LEU A 1 92 ? 27.073 -20.138 -8.852 1.00 40.19 92 LEU A CA 1
ATOM 705 C C . LEU A 1 92 ? 27.076 -20.098 -7.326 1.00 40.19 92 LEU A C 1
ATOM 707 O O . LEU A 1 92 ? 27.524 -19.080 -6.783 1.00 40.19 92 LEU A O 1
ATOM 711 N N . PRO A 1 93 ? 26.536 -21.122 -6.642 1.00 40.88 93 PRO A N 1
ATOM 712 C CA . PRO A 1 93 ? 26.685 -21.197 -5.209 1.00 40.88 93 PRO A CA 1
ATOM 713 C C . PRO A 1 93 ? 28.178 -21.063 -4.972 1.00 40.88 93 PRO A C 1
ATOM 715 O O . PRO A 1 93 ? 28.960 -21.921 -5.379 1.00 40.88 93 PRO A O 1
ATOM 718 N N . THR A 1 94 ? 28.570 -19.910 -4.435 1.00 39.09 94 THR A N 1
ATOM 719 C CA . THR A 1 94 ? 29.913 -19.723 -3.928 1.00 39.09 94 THR A CA 1
ATOM 720 C C . THR A 1 94 ? 29.985 -20.824 -2.897 1.00 39.09 94 THR A C 1
ATOM 722 O O . THR A 1 94 ? 29.217 -20.784 -1.935 1.00 39.09 94 THR A O 1
ATOM 725 N N . GLU A 1 95 ? 30.763 -21.871 -3.176 1.00 41.09 95 GLU A N 1
ATOM 726 C CA . GLU A 1 95 ? 31.125 -22.846 -2.165 1.00 41.09 95 GLU A CA 1
ATOM 727 C C . GLU A 1 95 ? 31.579 -21.997 -0.987 1.00 41.09 95 GLU A C 1
ATOM 729 O O . GLU A 1 95 ? 32.582 -21.284 -1.077 1.00 41.09 95 GLU A O 1
ATOM 734 N N . GLU A 1 96 ? 30.747 -21.942 0.056 1.00 40.22 96 GLU A N 1
ATOM 735 C CA . GLU A 1 96 ? 31.145 -21.356 1.317 1.00 40.22 96 GLU A CA 1
ATOM 736 C C . GLU A 1 96 ? 32.460 -22.063 1.638 1.00 40.22 96 GLU A C 1
ATOM 738 O O . GLU A 1 96 ? 32.443 -23.292 1.762 1.00 40.22 96 GLU A O 1
ATOM 743 N N . PRO A 1 97 ? 33.610 -21.364 1.705 1.00 42.53 97 PRO A N 1
ATOM 744 C CA . PRO A 1 97 ? 34.799 -22.010 2.213 1.00 42.53 97 PRO A CA 1
ATOM 745 C C . PRO A 1 97 ? 34.406 -22.489 3.603 1.00 42.53 97 PRO A C 1
ATOM 747 O O . PRO A 1 97 ? 34.008 -21.670 4.440 1.00 42.53 97 PRO A O 1
ATOM 750 N N . GLU A 1 98 ? 34.411 -23.814 3.782 1.00 40.62 98 GLU A N 1
ATOM 751 C CA . GLU A 1 98 ? 34.079 -24.481 5.031 1.00 40.62 98 GLU A CA 1
ATOM 752 C C . GLU A 1 98 ? 34.692 -23.665 6.158 1.00 40.62 98 GLU A C 1
ATOM 754 O O . GLU A 1 98 ? 35.915 -23.537 6.260 1.00 40.62 98 GLU A O 1
ATOM 759 N N . ARG A 1 99 ? 33.835 -23.034 6.969 1.00 43.00 99 ARG A N 1
ATOM 760 C CA . ARG A 1 99 ? 34.296 -22.360 8.175 1.00 43.00 99 ARG A CA 1
ATOM 761 C C . ARG A 1 99 ? 35.063 -23.415 8.967 1.00 43.00 99 ARG A C 1
ATOM 763 O O . ARG A 1 99 ? 34.440 -24.402 9.370 1.00 43.00 99 ARG A O 1
ATOM 770 N N . PRO A 1 100 ? 36.370 -23.236 9.223 1.00 42.22 100 PRO A N 1
ATOM 771 C CA . PRO A 1 100 ? 37.038 -24.105 10.160 1.00 42.22 100 PRO A CA 1
ATOM 772 C C . PRO A 1 100 ? 36.330 -23.936 11.504 1.00 42.22 100 PRO A C 1
ATOM 774 O O . PRO A 1 100 ? 36.061 -22.817 11.950 1.00 42.22 100 PRO A O 1
ATOM 777 N N . LEU A 1 101 ? 35.970 -25.073 12.097 1.00 41.03 101 LEU A N 1
ATOM 778 C CA . LEU A 1 101 ? 35.371 -25.183 13.422 1.00 41.03 101 LEU A CA 1
ATOM 779 C C . LEU A 1 101 ? 36.092 -24.253 14.416 1.00 41.03 101 LEU A C 1
ATOM 781 O O . LEU A 1 101 ? 37.322 -24.155 14.370 1.00 41.03 101 LEU A O 1
ATOM 785 N N . PRO A 1 102 ? 35.365 -23.574 15.322 1.00 42.12 102 PRO A N 1
ATOM 786 C CA . PRO A 1 102 ? 35.980 -22.620 16.226 1.00 42.12 102 PRO A CA 1
ATOM 787 C C . PRO A 1 102 ? 36.903 -23.365 17.192 1.00 42.12 102 PRO A C 1
ATOM 789 O O . PRO A 1 102 ? 36.454 -24.158 18.021 1.00 42.12 102 PRO A O 1
ATOM 792 N N . ALA A 1 103 ? 38.201 -23.086 17.088 1.00 39.28 103 ALA A N 1
ATOM 793 C CA . ALA A 1 103 ? 39.144 -23.374 18.150 1.00 39.28 103 ALA A CA 1
ATOM 794 C C . ALA A 1 103 ? 38.723 -22.562 19.382 1.00 39.28 103 ALA A C 1
ATOM 796 O O . ALA A 1 103 ? 38.661 -21.333 19.361 1.00 39.28 103 ALA A O 1
ATOM 797 N N . THR A 1 104 ? 38.373 -23.273 20.447 1.00 41.06 104 THR A N 1
ATOM 798 C CA . THR A 1 104 ? 38.155 -22.727 21.783 1.00 41.06 104 THR A CA 1
ATOM 799 C C . THR A 1 104 ? 39.436 -22.077 22.290 1.00 41.06 104 THR A C 1
ATOM 801 O O . THR A 1 104 ? 40.358 -22.780 22.702 1.00 41.06 104 THR A O 1
ATOM 804 N N . GLU A 1 105 ? 39.464 -20.748 22.322 1.00 36.47 105 GLU A N 1
ATOM 805 C CA . GLU A 1 105 ? 40.389 -19.987 23.159 1.00 36.47 105 GLU A CA 1
ATOM 806 C C . GLU A 1 105 ? 39.628 -19.284 24.298 1.00 36.47 105 GLU A C 1
ATOM 808 O O . GLU A 1 105 ? 38.472 -18.881 24.127 1.00 36.47 105 GLU A O 1
ATOM 813 N N . PRO A 1 106 ? 40.229 -19.205 25.499 1.00 41.22 106 PRO A N 1
ATOM 814 C CA . PRO A 1 106 ? 39.526 -18.894 26.734 1.00 41.22 106 PRO A CA 1
ATOM 815 C C . PRO A 1 106 ? 39.141 -17.416 26.843 1.00 41.22 106 PRO A C 1
ATOM 817 O O . PRO A 1 106 ? 39.937 -16.505 26.635 1.00 41.22 106 PRO A O 1
ATOM 820 N N . THR A 1 107 ? 37.892 -17.206 27.248 1.00 34.88 107 THR A N 1
ATOM 821 C CA . THR A 1 107 ? 37.270 -15.918 27.547 1.00 34.88 107 THR A CA 1
ATOM 822 C C . THR A 1 107 ? 37.936 -15.234 28.744 1.00 34.88 107 THR A C 1
ATOM 824 O O . THR A 1 107 ? 37.846 -15.713 29.874 1.00 34.88 107 THR A O 1
ATOM 827 N N . THR A 1 108 ? 38.531 -14.063 28.529 1.00 36.00 108 THR A N 1
ATOM 828 C CA . THR A 1 108 ? 38.722 -13.052 29.578 1.00 36.00 108 THR A CA 1
ATOM 829 C C . THR A 1 108 ? 37.449 -12.197 29.688 1.00 36.00 108 THR A C 1
ATOM 831 O O . THR A 1 108 ? 36.948 -11.715 28.671 1.00 36.00 108 THR A O 1
ATOM 834 N N . PRO A 1 109 ? 36.867 -12.005 30.889 1.00 45.06 109 PRO A N 1
ATOM 835 C CA . PRO A 1 109 ? 35.637 -11.233 31.040 1.00 45.06 109 PRO A CA 1
ATOM 836 C C . PRO A 1 109 ? 35.936 -9.728 31.112 1.00 45.06 109 PRO A C 1
ATOM 838 O O . PRO A 1 109 ? 36.588 -9.262 32.046 1.00 45.06 109 PRO A O 1
ATOM 841 N N . SER A 1 110 ? 35.409 -8.962 30.153 1.00 37.69 110 SER A N 1
ATOM 842 C CA . SER A 1 110 ? 35.298 -7.498 30.251 1.00 37.69 110 SER A CA 1
ATOM 843 C C . SER A 1 110 ? 33.971 -7.079 30.915 1.00 37.69 110 SER A C 1
ATOM 845 O O . SER A 1 110 ? 32.985 -7.813 30.820 1.00 37.69 110 SER A O 1
ATOM 847 N N . PRO A 1 111 ? 33.914 -5.919 31.605 1.00 47.56 111 PRO A N 1
ATOM 848 C CA . PRO A 1 111 ? 32.788 -5.513 32.458 1.00 47.56 111 PRO A CA 1
ATOM 849 C C . PRO A 1 111 ? 31.556 -5.040 31.657 1.00 47.56 111 PRO A C 1
ATOM 851 O O . PRO A 1 111 ? 31.693 -4.674 30.491 1.00 47.56 111 PRO A O 1
ATOM 854 N N . PRO A 1 112 ? 30.350 -4.989 32.265 1.00 46.81 112 PRO A N 1
ATOM 855 C CA . PRO A 1 112 ? 29.094 -4.808 31.538 1.00 46.81 112 PRO A CA 1
ATOM 856 C C . PRO A 1 112 ? 28.962 -3.408 30.920 1.00 46.81 112 PRO A C 1
ATOM 858 O O . PRO A 1 112 ? 28.928 -2.391 31.621 1.00 46.81 112 PRO A O 1
ATOM 861 N N . GLU A 1 113 ? 28.832 -3.366 29.594 1.00 49.59 113 GLU A N 1
ATOM 862 C CA . GLU A 1 113 ? 28.520 -2.159 28.833 1.00 49.59 113 GLU A CA 1
ATOM 863 C C . GLU A 1 113 ? 27.117 -1.634 29.172 1.00 49.59 113 GLU A C 1
ATOM 865 O O . GLU A 1 113 ? 26.134 -2.371 29.283 1.00 49.59 113 GLU A O 1
ATOM 870 N N . ARG A 1 114 ? 27.010 -0.314 29.350 1.00 54.47 114 ARG A N 1
ATOM 871 C CA . ARG A 1 114 ? 25.733 0.361 29.615 1.00 54.47 114 ARG A CA 1
ATOM 872 C C . ARG A 1 114 ? 24.875 0.341 28.341 1.00 54.47 114 ARG A C 1
ATOM 874 O O . ARG A 1 114 ? 25.386 0.686 27.279 1.00 54.47 114 ARG A O 1
ATOM 881 N N . PRO A 1 115 ? 23.562 0.058 28.433 1.00 50.84 115 PRO A N 1
ATOM 882 C CA . PRO A 1 115 ? 22.706 -0.058 27.258 1.00 50.84 115 PRO A CA 1
ATOM 883 C C . PRO A 1 115 ? 22.618 1.267 26.499 1.00 50.84 115 PRO A C 1
ATOM 885 O O . PRO A 1 115 ? 22.393 2.332 27.100 1.00 50.84 115 PRO A O 1
ATOM 888 N N . THR A 1 116 ? 22.768 1.176 25.177 1.00 61.59 116 THR A N 1
ATOM 889 C CA . THR A 1 116 ? 22.749 2.306 24.239 1.00 61.59 116 THR A CA 1
ATOM 890 C C . THR A 1 116 ? 21.373 2.984 24.210 1.00 61.59 116 THR A C 1
ATOM 892 O O . THR A 1 116 ? 20.348 2.407 24.586 1.00 61.59 116 THR A O 1
ATOM 895 N N . ALA A 1 117 ? 21.310 4.240 23.754 1.00 59.22 117 ALA A N 1
ATOM 896 C CA . ALA A 1 117 ? 20.059 5.007 23.690 1.00 59.22 117 ALA A CA 1
ATOM 897 C C . ALA A 1 117 ? 18.954 4.305 22.868 1.00 59.22 117 ALA A C 1
ATOM 899 O O . ALA A 1 117 ? 17.765 4.448 23.164 1.00 59.22 117 ALA A O 1
ATOM 900 N N . GLN A 1 118 ? 19.346 3.500 21.878 1.00 56.75 118 GLN A N 1
ATOM 901 C CA . GLN A 1 118 ? 18.452 2.743 21.003 1.00 56.75 118 GLN A CA 1
ATOM 902 C C . GLN A 1 118 ? 17.828 1.536 21.724 1.00 56.75 118 GLN A C 1
ATOM 904 O O . GLN A 1 118 ? 16.611 1.351 21.659 1.00 56.75 118 GLN A O 1
ATOM 909 N N . GLN A 1 119 ? 18.616 0.805 22.520 1.00 61.78 119 GLN A N 1
ATOM 910 C CA . GLN A 1 119 ? 18.125 -0.276 23.387 1.00 61.78 119 GLN A CA 1
ATOM 911 C C . GLN A 1 119 ? 17.178 0.254 24.474 1.00 61.78 119 GLN A C 1
ATOM 913 O O . GLN A 1 119 ? 16.128 -0.334 24.723 1.00 61.78 119 GLN A O 1
ATOM 918 N N . ARG A 1 120 ? 17.468 1.426 25.059 1.00 62.03 120 ARG A N 1
ATOM 919 C CA . ARG A 1 120 ? 16.568 2.078 26.033 1.00 62.03 120 ARG A CA 1
ATOM 920 C C . ARG A 1 120 ? 15.224 2.482 25.417 1.00 62.03 120 ARG A C 1
ATOM 922 O O . ARG A 1 120 ? 14.196 2.434 26.093 1.00 62.03 120 ARG A O 1
ATOM 929 N N . ARG A 1 121 ? 15.210 2.889 24.142 1.00 64.31 121 ARG A N 1
ATOM 930 C CA . ARG A 1 121 ? 13.981 3.248 23.410 1.00 64.31 121 ARG A CA 1
ATOM 931 C C . ARG A 1 121 ? 13.143 2.011 23.068 1.00 64.31 121 ARG A C 1
ATOM 933 O O . ARG A 1 121 ? 11.920 2.067 23.201 1.00 64.31 121 ARG A O 1
ATOM 940 N N . GLN A 1 122 ? 13.790 0.904 22.701 1.00 67.00 122 GLN A N 1
ATOM 941 C CA . GLN A 1 122 ? 13.138 -0.394 22.480 1.00 67.00 122 GLN A CA 1
ATOM 942 C C . GLN A 1 122 ? 12.566 -0.979 23.781 1.00 67.00 122 GLN A C 1
ATOM 944 O O . GLN A 1 122 ? 11.397 -1.345 23.826 1.00 67.00 122 GLN A O 1
ATOM 949 N N . GLN A 1 123 ? 13.323 -0.952 24.879 1.00 67.12 123 GLN A N 1
ATOM 950 C CA . GLN A 1 123 ? 12.833 -1.394 26.192 1.00 67.12 123 GLN A CA 1
ATOM 951 C C . GLN A 1 123 ? 11.651 -0.546 26.685 1.00 67.12 123 GLN A C 1
ATOM 953 O O . GLN A 1 123 ? 10.678 -1.078 27.210 1.00 67.12 123 GLN A O 1
ATOM 958 N N . ARG A 1 124 ? 11.678 0.778 26.471 1.00 64.75 124 ARG A N 1
ATOM 959 C CA . ARG A 1 124 ? 10.543 1.659 26.804 1.00 64.75 124 ARG A CA 1
ATOM 960 C C . ARG A 1 124 ? 9.289 1.363 25.985 1.00 64.75 124 ARG A C 1
ATOM 962 O O . ARG A 1 124 ? 8.192 1.454 26.525 1.00 64.75 124 ARG A O 1
ATOM 969 N N . THR A 1 125 ? 9.437 1.042 24.701 1.00 67.31 125 THR A N 1
ATOM 970 C CA . THR A 1 125 ? 8.296 0.708 23.832 1.00 67.31 125 THR A CA 1
ATOM 971 C C . THR A 1 125 ? 7.718 -0.663 24.170 1.00 67.31 125 THR A C 1
ATOM 973 O O . THR A 1 125 ? 6.499 -0.786 24.253 1.00 67.31 125 THR A O 1
ATOM 976 N N . GLN A 1 126 ? 8.562 -1.652 24.470 1.00 66.75 126 GLN A N 1
ATOM 977 C CA . GLN A 1 126 ? 8.129 -2.967 24.957 1.00 66.75 126 GLN A CA 1
ATOM 978 C C . GLN A 1 126 ? 7.413 -2.865 26.311 1.00 66.75 126 GLN A C 1
ATOM 980 O O . GLN A 1 126 ? 6.278 -3.315 26.431 1.00 66.75 126 GLN A O 1
ATOM 985 N N . ALA A 1 127 ? 7.992 -2.158 27.287 1.00 66.44 127 ALA A N 1
ATOM 986 C CA . ALA A 1 127 ? 7.367 -1.959 28.596 1.00 66.44 127 ALA A CA 1
ATOM 987 C C . ALA A 1 127 ? 6.042 -1.174 28.518 1.00 66.44 127 ALA A C 1
ATOM 989 O O . ALA A 1 127 ? 5.125 -1.409 29.304 1.00 66.44 127 ALA A O 1
ATOM 990 N N . ALA A 1 128 ? 5.916 -0.230 27.578 1.00 65.06 128 ALA A N 1
ATOM 991 C CA . ALA A 1 128 ? 4.656 0.470 27.334 1.00 65.06 128 ALA A CA 1
ATOM 992 C C . ALA A 1 128 ? 3.600 -0.453 26.703 1.00 65.06 128 ALA A C 1
ATOM 994 O O . ALA A 1 128 ? 2.438 -0.403 27.102 1.00 65.06 128 ALA A O 1
ATOM 995 N N . ALA A 1 129 ? 3.999 -1.316 25.763 1.00 65.94 129 ALA A N 1
ATOM 996 C CA . ALA A 1 129 ? 3.110 -2.295 25.144 1.00 65.94 129 ALA A CA 1
ATOM 997 C C . ALA A 1 129 ? 2.628 -3.356 26.149 1.00 65.94 129 ALA A C 1
ATOM 999 O O . ALA A 1 129 ? 1.449 -3.700 26.156 1.00 65.94 129 ALA A O 1
ATOM 1000 N N . GLU A 1 130 ? 3.504 -3.832 27.034 1.00 69.44 130 GLU A N 1
ATOM 1001 C CA . GLU A 1 130 ? 3.145 -4.767 28.107 1.00 69.44 130 GLU A CA 1
ATOM 1002 C C . GLU A 1 130 ? 2.172 -4.143 29.110 1.00 69.44 130 GLU A C 1
ATOM 1004 O O . GLU A 1 130 ? 1.165 -4.759 29.449 1.00 69.44 130 GLU A O 1
ATOM 1009 N N . LYS A 1 131 ? 2.410 -2.893 29.527 1.00 68.12 131 LYS A N 1
ATOM 1010 C CA . LYS A 1 131 ? 1.479 -2.158 30.402 1.00 68.12 131 LYS A CA 1
ATOM 1011 C C . LYS A 1 131 ? 0.119 -1.906 29.754 1.00 68.12 131 LYS A C 1
ATOM 1013 O O . LYS A 1 131 ? -0.889 -1.904 30.452 1.00 68.12 131 LYS A O 1
ATOM 1018 N N . ALA A 1 132 ? 0.083 -1.676 28.442 1.00 66.25 132 ALA A N 1
ATOM 1019 C CA . ALA A 1 132 ? -1.174 -1.533 27.716 1.00 66.25 132 ALA A CA 1
ATOM 1020 C C . ALA A 1 132 ? -1.948 -2.860 27.688 1.00 66.25 132 ALA A C 1
ATOM 1022 O O . ALA A 1 132 ? -3.134 -2.873 27.993 1.00 66.25 132 ALA A O 1
ATOM 1023 N N . ARG A 1 133 ? -1.266 -3.982 27.420 1.00 68.62 133 ARG A N 1
ATOM 1024 C CA . ARG A 1 133 ? -1.884 -5.320 27.416 1.00 68.62 133 ARG A CA 1
ATOM 1025 C C . ARG A 1 133 ? -2.474 -5.696 28.773 1.00 68.62 133 ARG A C 1
ATOM 1027 O O . ARG A 1 133 ? -3.621 -6.113 28.837 1.00 68.62 133 ARG A O 1
ATOM 1034 N N . THR A 1 134 ? -1.734 -5.491 29.862 1.00 69.56 134 THR A N 1
ATOM 1035 C CA . THR A 1 134 ? -2.235 -5.823 31.207 1.00 69.56 134 THR A CA 1
ATOM 1036 C C . THR A 1 134 ? -3.422 -4.954 31.624 1.00 69.56 134 THR A C 1
ATOM 1038 O O . THR A 1 134 ? -4.332 -5.440 32.296 1.00 69.56 134 THR A O 1
ATOM 1041 N N . ALA A 1 135 ? -3.446 -3.683 31.212 1.00 64.56 135 ALA A N 1
ATOM 1042 C CA . ALA A 1 135 ? -4.594 -2.808 31.425 1.00 64.56 135 ALA A CA 1
ATOM 1043 C C . ALA A 1 135 ? -5.820 -3.260 30.611 1.00 64.56 135 ALA A C 1
ATOM 1045 O O . ALA A 1 135 ? -6.931 -3.275 31.142 1.00 64.56 135 ALA A O 1
ATOM 1046 N N . ASP A 1 136 ? -5.617 -3.675 29.359 1.00 67.69 136 ASP A N 1
ATOM 1047 C 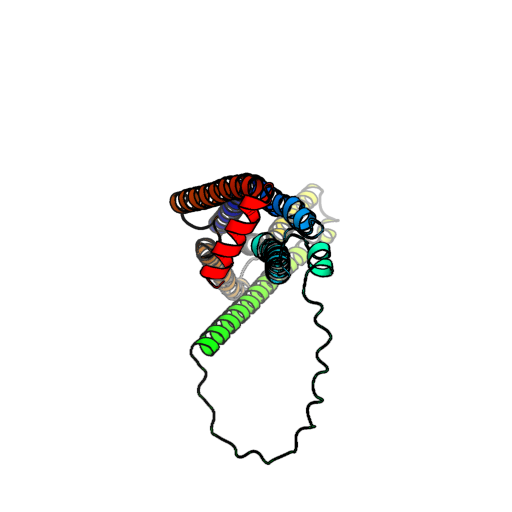CA . ASP A 1 136 ? -6.679 -4.203 28.499 1.00 67.69 136 ASP A CA 1
ATOM 1048 C C . ASP A 1 136 ? -7.274 -5.493 29.085 1.00 67.69 136 ASP A C 1
ATOM 1050 O O . ASP A 1 136 ? -8.496 -5.614 29.199 1.00 67.69 136 ASP A O 1
ATOM 1054 N N . ASP A 1 137 ? -6.428 -6.412 29.554 1.00 74.38 137 ASP A N 1
ATOM 1055 C CA . ASP A 1 137 ? -6.855 -7.663 30.188 1.00 74.38 137 ASP A CA 1
ATOM 1056 C C . ASP A 1 137 ? -7.653 -7.415 31.479 1.00 74.38 137 ASP A C 1
ATOM 1058 O O . ASP A 1 137 ? -8.675 -8.063 31.723 1.00 74.38 137 ASP A O 1
ATOM 1062 N N . ALA A 1 138 ? -7.246 -6.434 32.293 1.00 73.44 138 ALA A N 1
ATOM 1063 C CA . ALA A 1 138 ? -7.981 -6.044 33.498 1.00 73.44 138 ALA A CA 1
ATOM 1064 C C . ALA A 1 138 ? -9.373 -5.462 33.169 1.00 73.44 138 ALA A C 1
ATOM 1066 O O . ALA A 1 138 ? -10.367 -5.756 33.847 1.00 73.44 138 ALA A O 1
ATOM 1067 N N . LEU A 1 139 ? -9.481 -4.679 32.092 1.00 69.00 139 LEU A N 1
ATOM 1068 C CA . LEU A 1 139 ? -10.756 -4.133 31.616 1.00 69.00 139 LEU A CA 1
ATOM 1069 C C . LEU A 1 139 ? -11.669 -5.222 31.030 1.00 69.00 139 LEU A C 1
ATOM 1071 O O . LEU A 1 139 ? -12.875 -5.238 31.298 1.00 69.00 139 LEU A O 1
ATOM 1075 N N . LEU A 1 140 ? -11.114 -6.187 30.298 1.00 74.31 140 LEU A N 1
ATOM 1076 C CA . LEU A 1 140 ? -11.855 -7.365 29.833 1.00 74.31 140 LEU A CA 1
ATOM 1077 C C . LEU A 1 140 ? -12.332 -8.235 31.006 1.00 74.31 140 LEU A C 1
ATOM 1079 O O . LEU A 1 140 ? -13.468 -8.715 31.013 1.00 74.31 140 LEU A O 1
ATOM 1083 N N . GLY A 1 141 ? -11.500 -8.385 32.038 1.00 78.06 141 GLY A N 1
ATOM 1084 C CA . GLY A 1 141 ? -11.869 -9.063 33.279 1.00 78.06 141 GLY A CA 1
ATOM 1085 C C . GLY A 1 141 ? -13.054 -8.394 33.979 1.00 78.06 141 GLY A C 1
ATOM 1086 O O . GLY A 1 141 ? -14.025 -9.068 34.327 1.00 78.06 141 GLY A O 1
ATOM 1087 N N . SER A 1 142 ? -13.017 -7.067 34.128 1.00 75.69 142 SER A N 1
ATOM 1088 C CA . SER A 1 142 ? -14.092 -6.299 34.780 1.00 75.69 142 SER A CA 1
ATOM 1089 C C . SER A 1 142 ? -15.399 -6.274 33.978 1.00 75.69 142 SER A C 1
ATOM 1091 O O . SER A 1 142 ? -16.465 -6.475 34.557 1.00 75.69 142 SER A O 1
ATOM 1093 N N . THR A 1 143 ? -15.345 -6.121 32.650 1.00 77.31 143 THR A N 1
ATOM 1094 C CA . THR A 1 143 ? -16.539 -6.208 31.780 1.00 77.31 143 THR A CA 1
ATOM 1095 C C . THR A 1 143 ? -17.181 -7.592 31.819 1.00 77.31 143 THR A C 1
ATOM 1097 O O . THR A 1 143 ? -18.401 -7.701 31.947 1.00 77.31 143 THR A O 1
ATOM 1100 N N . LYS A 1 144 ? -16.378 -8.662 31.774 1.00 83.88 144 LYS A N 1
ATOM 1101 C CA . LYS A 1 144 ? -16.871 -10.042 31.884 1.00 83.88 144 LYS A CA 1
ATOM 1102 C C . LYS A 1 144 ? -17.460 -10.329 33.265 1.00 83.88 144 LYS A C 1
ATOM 1104 O O . LYS A 1 144 ? -18.460 -11.036 33.350 1.00 83.88 144 LYS A O 1
ATOM 1109 N N . ALA A 1 145 ? -16.866 -9.795 34.331 1.00 80.50 145 ALA A N 1
ATOM 1110 C CA . ALA A 1 145 ? -17.399 -9.923 35.685 1.00 80.50 145 ALA A CA 1
ATOM 1111 C C . ALA A 1 145 ? -18.763 -9.225 35.821 1.00 80.50 145 ALA A C 1
ATOM 1113 O O . ALA A 1 145 ? -19.716 -9.862 36.265 1.00 80.50 145 ALA A O 1
ATOM 1114 N N . ALA A 1 146 ? -18.879 -7.977 35.350 1.00 76.81 146 ALA A N 1
ATOM 1115 C CA . ALA A 1 146 ? -20.138 -7.227 35.355 1.00 76.81 146 ALA A CA 1
ATOM 1116 C C . ALA A 1 146 ? -21.234 -7.931 34.532 1.00 76.81 146 ALA A C 1
ATOM 1118 O O . ALA A 1 146 ? -22.354 -8.107 35.007 1.00 76.81 146 ALA A O 1
ATOM 1119 N N . TYR A 1 147 ? -20.893 -8.413 33.331 1.00 82.88 147 TYR A N 1
ATOM 1120 C CA . TYR A 1 147 ? -21.814 -9.187 32.495 1.00 82.88 147 TYR A CA 1
ATOM 1121 C C . TYR A 1 147 ? -22.269 -10.483 33.172 1.00 82.88 147 TYR A C 1
ATOM 1123 O O . TYR A 1 147 ? -23.454 -10.802 33.148 1.00 82.88 147 TYR A O 1
ATOM 1131 N N . ARG A 1 148 ? -21.349 -11.239 33.787 1.00 84.25 148 ARG A N 1
ATOM 1132 C CA . ARG A 1 148 ? -21.695 -12.491 34.476 1.00 84.25 148 ARG A CA 1
ATOM 1133 C C . ARG A 1 148 ? -22.630 -12.260 35.654 1.00 84.25 148 ARG A C 1
ATOM 1135 O O . ARG A 1 148 ? -23.513 -13.087 35.859 1.00 84.25 148 ARG A O 1
ATOM 1142 N N . GLU A 1 149 ? -22.443 -11.182 36.409 1.00 81.44 149 GLU A N 1
ATOM 1143 C CA . GLU A 1 149 ? -23.317 -10.872 37.541 1.00 81.44 149 GLU A CA 1
ATOM 1144 C C . GLU A 1 149 ? -24.735 -10.533 37.059 1.00 81.44 149 GLU A C 1
ATOM 1146 O O . GLU A 1 149 ? -25.694 -11.157 37.510 1.00 81.44 149 GLU A O 1
ATOM 1151 N N . LEU A 1 150 ? -24.855 -9.672 36.044 1.00 80.75 150 LEU A N 1
ATOM 1152 C CA . LEU A 1 150 ? -26.132 -9.352 35.395 1.00 80.75 150 LEU A CA 1
ATOM 1153 C C . LEU A 1 150 ? -26.812 -10.584 34.784 1.00 80.75 150 LEU A C 1
ATOM 1155 O O . LEU A 1 150 ? -27.996 -10.829 35.007 1.00 80.75 150 LEU A O 1
ATOM 1159 N N . ALA A 1 151 ? -26.064 -11.404 34.044 1.00 83.75 151 ALA A N 1
ATOM 1160 C CA . ALA A 1 151 ? -26.595 -12.612 33.416 1.00 83.75 151 ALA A CA 1
ATOM 1161 C C . ALA A 1 151 ? -27.050 -13.648 34.456 1.00 83.75 151 ALA A C 1
ATOM 1163 O O . ALA A 1 151 ? -28.050 -14.336 34.250 1.00 83.75 151 ALA A O 1
ATOM 1164 N N . ARG A 1 152 ? -26.342 -13.749 35.591 1.00 82.00 152 ARG A N 1
ATOM 1165 C CA . ARG A 1 152 ? -26.737 -14.617 36.706 1.00 82.00 152 ARG A CA 1
ATOM 1166 C C . ARG A 1 152 ? -28.023 -14.131 37.357 1.00 82.00 152 ARG A C 1
ATOM 1168 O O . ARG A 1 152 ? -28.805 -14.973 37.787 1.00 82.00 152 ARG A O 1
ATOM 1175 N N . GLN A 1 153 ? -28.236 -12.823 37.467 1.00 76.56 153 GLN A N 1
ATOM 1176 C CA . GLN A 1 153 ? -29.434 -12.241 38.078 1.00 76.56 153 GLN A CA 1
ATOM 1177 C C . GLN A 1 153 ? -30.662 -12.390 37.160 1.00 76.56 153 GLN A C 1
ATOM 1179 O O . GLN A 1 153 ? -31.699 -12.867 37.626 1.00 76.56 153 GLN A O 1
ATOM 1184 N N . HIS A 1 154 ? -30.502 -12.153 35.852 1.00 71.69 154 HIS A N 1
ATOM 1185 C CA . HIS A 1 154 ? -31.591 -12.104 34.862 1.00 71.69 154 HIS A CA 1
ATOM 1186 C C . HIS A 1 154 ? -31.724 -13.327 33.945 1.00 71.69 154 HIS A C 1
ATOM 1188 O O . HIS A 1 154 ? -32.268 -13.212 32.847 1.00 71.69 154 HIS A O 1
ATOM 1194 N N . HIS A 1 155 ? -31.221 -14.499 34.340 1.00 71.69 155 HIS A N 1
ATOM 1195 C CA . HIS A 1 155 ? -31.323 -15.684 33.487 1.00 71.69 155 HIS A CA 1
ATOM 1196 C C . HIS A 1 155 ? -32.799 -15.986 33.138 1.00 71.69 155 HIS A C 1
ATOM 1198 O O . HIS A 1 155 ? -33.627 -16.017 34.054 1.00 71.69 155 HIS A O 1
ATOM 1204 N N . PRO A 1 156 ? -33.139 -16.243 31.857 1.00 65.62 156 PRO A N 1
ATOM 1205 C CA . PRO A 1 156 ? -34.525 -16.431 31.406 1.00 65.62 156 PRO A CA 1
ATOM 1206 C C . PRO A 1 156 ? -35.271 -17.551 32.148 1.00 65.62 156 PRO A C 1
ATOM 1208 O O . PRO A 1 156 ? -36.486 -17.475 32.310 1.00 65.62 156 PRO A O 1
ATOM 1211 N N . ASP A 1 157 ? -34.549 -18.533 32.695 1.00 67.38 157 ASP A N 1
ATOM 1212 C CA . ASP A 1 157 ? -35.129 -19.604 33.520 1.00 67.38 157 ASP A CA 1
ATOM 1213 C C . ASP A 1 157 ? -35.833 -19.104 34.791 1.00 67.38 157 ASP A C 1
ATOM 1215 O O . ASP A 1 157 ? -36.744 -19.768 35.281 1.00 67.38 157 ASP A O 1
ATOM 1219 N N . ARG A 1 158 ? -35.471 -17.930 35.330 1.00 65.44 158 ARG A N 1
ATOM 1220 C CA . ARG A 1 158 ? -36.171 -17.356 36.495 1.00 65.44 158 ARG A CA 1
ATOM 1221 C C . ARG A 1 158 ? -37.506 -16.701 36.141 1.00 65.44 158 ARG A C 1
ATOM 1223 O O . ARG A 1 158 ? -38.363 -16.595 37.012 1.00 65.44 158 ARG A O 1
ATOM 1230 N N . ALA A 1 159 ? -37.700 -16.286 34.890 1.00 59.25 159 ALA A N 1
ATOM 1231 C CA . ALA A 1 159 ? -38.947 -15.683 34.408 1.00 59.25 159 ALA A CA 1
ATOM 1232 C C . ALA A 1 159 ? -39.969 -16.713 33.910 1.00 59.25 159 ALA A C 1
ATOM 1234 O O . ALA A 1 159 ? -41.127 -16.362 33.685 1.00 59.25 159 ALA A O 1
ATOM 1235 N N . ALA A 1 160 ? -39.566 -17.975 33.737 1.00 61.31 160 ALA A N 1
ATOM 1236 C CA . ALA A 1 160 ? -40.389 -19.015 33.120 1.00 61.31 160 ALA A CA 1
ATOM 1237 C C . ALA A 1 160 ? -41.721 -19.289 33.856 1.00 61.31 160 ALA A C 1
ATOM 1239 O O . ALA A 1 160 ? -42.640 -19.838 33.257 1.00 61.31 160 ALA A O 1
ATOM 1240 N N . GLN A 1 161 ? -41.844 -18.878 35.125 1.00 60.59 161 GLN A N 1
ATOM 1241 C CA . GLN A 1 161 ? -43.054 -19.020 35.953 1.00 60.59 161 GLN A CA 1
ATOM 1242 C C . GLN A 1 161 ? -43.793 -17.690 36.219 1.00 60.59 161 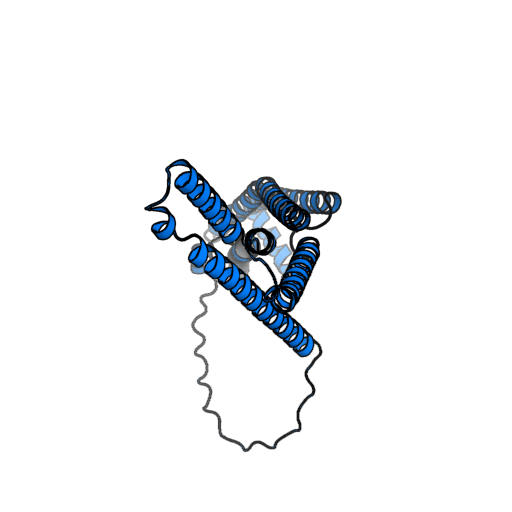GLN A C 1
ATOM 1244 O O . GLN A 1 161 ? -44.755 -17.677 36.982 1.00 60.59 161 GLN A O 1
ATOM 1249 N N . ALA A 1 162 ? -43.351 -16.574 35.629 1.00 66.62 162 ALA A N 1
ATOM 1250 C CA . ALA A 1 162 ? -43.939 -15.244 35.821 1.00 66.62 162 ALA A CA 1
ATOM 1251 C C . ALA A 1 162 ? -44.933 -14.864 34.706 1.00 66.62 162 ALA A C 1
ATOM 1253 O O . ALA A 1 162 ? -44.948 -15.477 33.638 1.00 66.62 162 ALA A O 1
ATOM 1254 N N . ASP A 1 163 ? -45.722 -13.809 34.936 1.00 79.69 163 ASP A N 1
ATOM 1255 C CA . ASP A 1 163 ? -46.656 -13.250 33.951 1.00 79.69 163 ASP A CA 1
ATOM 1256 C C . ASP A 1 163 ? -45.963 -12.840 32.638 1.00 79.69 163 ASP A C 1
ATOM 1258 O O . ASP A 1 163 ? -44.797 -12.428 32.613 1.00 79.69 163 ASP A O 1
ATOM 1262 N N . THR A 1 164 ? -46.709 -12.885 31.530 1.00 78.81 164 THR A N 1
ATOM 1263 C CA . THR A 1 164 ? -46.202 -12.596 30.174 1.00 78.81 164 THR A CA 1
ATOM 1264 C C . THR A 1 164 ? -45.555 -11.213 30.043 1.00 78.81 164 THR A C 1
ATOM 1266 O O . THR A 1 164 ? -44.552 -11.065 29.344 1.00 78.81 164 THR A O 1
ATOM 1269 N N . ALA A 1 165 ? -46.079 -10.201 30.740 1.00 79.94 165 ALA A N 1
ATOM 1270 C CA . ALA A 1 165 ? -45.511 -8.851 30.750 1.00 79.94 165 ALA A CA 1
ATOM 1271 C C . ALA A 1 165 ? -44.119 -8.812 31.415 1.00 79.94 165 ALA A C 1
ATOM 1273 O O . ALA A 1 165 ? -43.195 -8.167 30.916 1.00 79.94 165 ALA A O 1
ATOM 1274 N N . THR A 1 166 ? -43.942 -9.561 32.502 1.00 75.62 166 THR A N 1
ATOM 1275 C CA . THR A 1 166 ? -42.683 -9.662 33.252 1.00 75.62 166 THR A CA 1
ATOM 1276 C C . THR A 1 166 ? -41.622 -10.428 32.456 1.00 75.62 166 THR A C 1
ATOM 1278 O O . THR A 1 166 ? -40.451 -10.042 32.449 1.00 75.62 166 THR A O 1
ATOM 1281 N N . GLN A 1 167 ? -42.032 -11.459 31.708 1.00 76.25 167 GLN A N 1
ATOM 1282 C CA . GLN A 1 167 ? -41.157 -12.193 30.783 1.00 76.25 167 GLN A CA 1
ATOM 1283 C C . GLN A 1 167 ? -40.620 -11.302 29.652 1.00 76.25 167 GLN A C 1
ATOM 1285 O O . GLN A 1 167 ? -39.426 -11.341 29.333 1.00 76.25 167 GLN A O 1
ATOM 1290 N N . GLN A 1 168 ? -41.479 -10.465 29.057 1.00 81.62 168 GLN A N 1
ATOM 1291 C CA . GLN A 1 168 ? -41.070 -9.522 28.010 1.00 81.62 168 GLN A CA 1
ATOM 1292 C C . GLN A 1 168 ? -40.084 -8.474 28.542 1.00 81.62 168 GLN A C 1
ATOM 1294 O O . GLN A 1 168 ? -39.065 -8.213 27.898 1.00 81.62 168 GLN A O 1
ATOM 1299 N N . ALA A 1 169 ? -40.341 -7.921 29.732 1.00 80.31 169 ALA A N 1
ATOM 1300 C CA . ALA A 1 169 ? -39.455 -6.946 30.364 1.00 80.31 169 ALA A CA 1
ATOM 1301 C C . ALA A 1 169 ? -38.059 -7.533 30.652 1.00 80.31 169 ALA A C 1
ATOM 1303 O O . ALA A 1 169 ? -37.052 -6.913 30.306 1.00 80.31 169 ALA A O 1
ATOM 1304 N N . GLN A 1 170 ? -37.981 -8.755 31.196 1.00 78.88 170 GLN A N 1
ATOM 1305 C CA . GLN A 1 170 ? -36.697 -9.427 31.438 1.00 78.88 170 GLN A CA 1
ATOM 1306 C C . GLN A 1 170 ? -35.953 -9.771 30.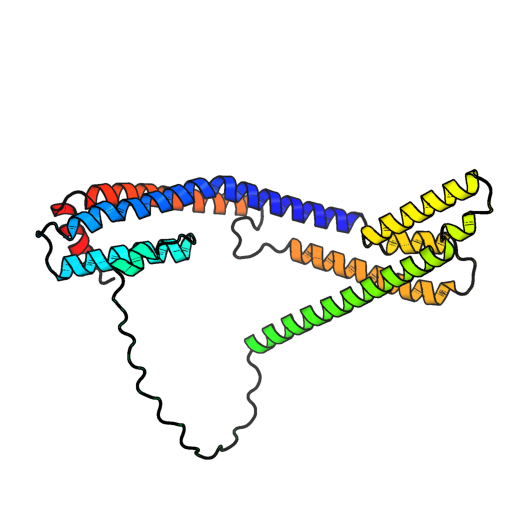146 1.00 78.88 170 GLN A C 1
ATOM 1308 O O . GLN A 1 170 ? -34.734 -9.619 30.077 1.00 78.88 170 GLN A O 1
ATOM 1313 N N . THR A 1 171 ? -36.671 -10.176 29.097 1.00 82.88 171 THR A N 1
ATOM 1314 C CA . THR A 1 171 ? -36.055 -10.446 27.789 1.00 82.88 171 THR A CA 1
ATOM 1315 C C . THR A 1 171 ? -35.444 -9.175 27.195 1.00 82.88 171 THR A C 1
ATOM 1317 O O . THR A 1 171 ? -34.310 -9.199 26.715 1.00 82.88 171 THR A O 1
ATOM 1320 N N . ALA A 1 172 ? -36.157 -8.047 27.266 1.00 85.19 172 ALA A N 1
ATOM 1321 C CA . ALA A 1 172 ? -35.650 -6.755 26.804 1.00 85.19 172 ALA A CA 1
ATOM 1322 C C . ALA A 1 172 ? -34.429 -6.285 27.616 1.00 85.19 172 ALA A C 1
ATOM 1324 O O . ALA A 1 172 ? -33.471 -5.748 27.052 1.00 85.19 172 ALA A O 1
ATOM 1325 N N . LEU A 1 173 ? -34.434 -6.520 28.930 1.00 84.31 173 LEU A N 1
ATOM 1326 C CA . LEU A 1 173 ? -33.309 -6.221 29.816 1.00 84.31 173 LEU A CA 1
ATOM 1327 C C . LEU A 1 173 ? -32.086 -7.080 29.451 1.00 84.31 173 LEU A C 1
ATOM 1329 O O . LEU A 1 173 ? -31.000 -6.538 29.240 1.00 84.31 173 LEU A O 1
ATOM 1333 N N . MET A 1 174 ? -32.265 -8.386 29.237 1.00 85.12 174 MET A N 1
ATOM 1334 C CA . MET A 1 174 ? -31.191 -9.276 28.782 1.00 85.12 174 MET A CA 1
ATOM 1335 C C . MET A 1 174 ? -30.608 -8.837 27.433 1.00 85.12 174 MET A C 1
ATOM 1337 O O . MET A 1 174 ? -29.391 -8.763 27.287 1.00 85.12 174 MET A O 1
ATOM 1341 N N . GLN A 1 175 ? -31.449 -8.461 26.464 1.00 87.44 175 GLN A N 1
ATOM 1342 C CA . GLN A 1 175 ? -30.982 -7.941 25.172 1.00 87.44 175 GLN A CA 1
ATOM 1343 C C . GLN A 1 175 ? -30.123 -6.679 25.331 1.00 87.44 175 GLN A C 1
ATOM 1345 O O . GLN A 1 175 ? -29.097 -6.544 24.660 1.00 87.44 175 GLN A O 1
ATOM 1350 N N . ARG A 1 176 ? -30.496 -5.773 26.245 1.00 85.62 176 ARG A N 1
ATOM 1351 C CA . ARG A 1 176 ? -29.691 -4.585 26.578 1.00 85.62 176 ARG A CA 1
ATOM 1352 C C . ARG A 1 176 ? -28.349 -4.959 27.207 1.00 85.62 176 ARG A C 1
ATOM 1354 O O . ARG A 1 176 ? -27.330 -4.397 26.804 1.00 85.62 176 ARG A O 1
ATOM 1361 N N . ILE A 1 177 ? -28.327 -5.928 28.126 1.00 84.88 177 ILE A N 1
ATOM 1362 C CA . ILE A 1 177 ? -27.089 -6.452 28.729 1.00 84.88 177 ILE A CA 1
ATOM 1363 C C . ILE A 1 177 ? -26.175 -7.037 27.643 1.00 84.88 177 ILE A C 1
ATOM 1365 O O . ILE A 1 177 ? -24.991 -6.698 27.576 1.00 84.88 177 ILE A O 1
ATOM 1369 N N . THR A 1 178 ? -26.713 -7.887 26.764 1.00 85.88 178 THR A N 1
ATOM 1370 C CA . THR A 1 178 ? -25.948 -8.504 25.672 1.00 85.88 178 THR A CA 1
ATOM 1371 C C . THR A 1 178 ? -25.402 -7.454 24.705 1.00 85.88 178 THR A C 1
ATOM 1373 O O . THR A 1 178 ? -24.236 -7.535 24.320 1.00 85.88 178 THR A O 1
ATOM 1376 N N . ALA A 1 179 ? -26.195 -6.438 24.349 1.00 85.12 179 ALA A N 1
ATOM 1377 C CA . ALA A 1 179 ? -25.754 -5.348 23.479 1.00 85.12 179 ALA A CA 1
ATOM 1378 C C . ALA A 1 179 ? -24.619 -4.523 24.114 1.00 85.12 179 ALA A C 1
ATOM 1380 O O . ALA A 1 179 ? -23.623 -4.229 23.450 1.00 85.12 179 ALA A O 1
ATOM 1381 N N . ALA A 1 180 ? -24.728 -4.199 25.406 1.00 82.50 180 ALA A N 1
ATOM 1382 C CA . ALA A 1 180 ? -23.684 -3.489 26.144 1.00 82.50 180 ALA A CA 1
ATOM 1383 C C . ALA A 1 180 ? -22.386 -4.310 26.241 1.00 82.50 180 ALA A C 1
ATOM 1385 O O . ALA A 1 180 ? -21.296 -3.767 26.051 1.00 82.50 180 ALA A O 1
ATOM 1386 N N . TYR A 1 181 ? -22.491 -5.624 26.467 1.00 82.88 181 TYR A N 1
ATOM 1387 C CA . TYR A 1 181 ? -21.338 -6.525 26.486 1.00 82.88 181 TYR A CA 1
ATOM 1388 C C . TYR A 1 181 ? -20.666 -6.647 25.115 1.00 82.88 181 TYR A C 1
ATOM 1390 O O . TYR A 1 181 ? -19.448 -6.498 25.022 1.00 82.88 181 TYR A O 1
ATOM 1398 N N . ALA A 1 182 ? -21.444 -6.835 24.044 1.00 81.06 182 ALA A N 1
ATOM 1399 C CA . ALA A 1 182 ? -20.926 -6.902 22.677 1.00 81.06 182 ALA A CA 1
ATOM 1400 C C . ALA A 1 182 ? -20.200 -5.609 22.263 1.00 81.06 182 ALA A C 1
ATOM 1402 O O . ALA A 1 182 ? -19.198 -5.655 21.552 1.00 81.06 182 ALA A O 1
ATOM 1403 N N . ALA A 1 183 ? -20.666 -4.457 22.752 1.00 76.19 183 ALA A N 1
ATOM 1404 C CA . ALA A 1 183 ? -20.025 -3.162 22.536 1.00 76.19 183 ALA A CA 1
ATOM 1405 C C . ALA A 1 183 ? -18.798 -2.904 23.441 1.00 76.19 183 ALA A C 1
ATOM 1407 O O . ALA A 1 183 ? -18.162 -1.853 23.316 1.00 76.19 183 ALA A O 1
ATOM 1408 N N . GLY A 1 184 ? -18.472 -3.810 24.375 1.00 78.06 184 GLY A N 1
ATOM 1409 C CA . GLY A 1 184 ? -17.432 -3.595 25.389 1.00 78.06 184 GLY A CA 1
ATOM 1410 C C . GLY A 1 184 ? -17.733 -2.405 26.311 1.00 78.06 184 GLY A C 1
ATOM 1411 O O . GLY A 1 184 ? -16.816 -1.742 26.816 1.00 78.06 184 GLY A O 1
ATOM 1412 N N . ASP A 1 185 ? -19.015 -2.075 26.494 1.00 79.44 185 ASP A N 1
ATOM 1413 C CA . ASP A 1 185 ? -19.441 -0.877 27.203 1.00 79.44 185 ASP A CA 1
ATOM 1414 C C . ASP A 1 185 ? -19.611 -1.120 28.703 1.00 79.44 185 ASP A C 1
ATOM 1416 O O . ASP A 1 185 ? -20.719 -1.284 29.214 1.00 79.44 185 ASP A O 1
ATOM 1420 N N . LEU A 1 186 ? -18.480 -1.107 29.417 1.00 81.44 186 LEU A N 1
ATOM 1421 C CA . LEU A 1 186 ? -18.452 -1.248 30.872 1.00 81.44 186 LEU A CA 1
ATOM 1422 C C . LEU A 1 186 ? -19.396 -0.255 31.562 1.00 81.44 186 LEU A C 1
ATOM 1424 O O . LEU A 1 186 ? -20.107 -0.643 32.476 1.00 81.44 186 LEU A O 1
ATOM 1428 N N . ALA A 1 187 ? -19.447 1.002 31.112 1.00 78.25 187 ALA A N 1
ATOM 1429 C CA . ALA A 1 187 ? -20.315 2.010 31.717 1.00 78.25 187 ALA A CA 1
ATOM 1430 C C . ALA A 1 187 ? -21.794 1.612 31.639 1.00 78.25 187 ALA A C 1
ATOM 1432 O O . ALA A 1 187 ? -22.485 1.678 32.647 1.00 78.25 187 ALA A O 1
ATOM 1433 N N . ALA A 1 188 ? -22.251 1.142 30.476 1.00 81.00 188 ALA A N 1
ATOM 1434 C CA . ALA A 1 188 ? -23.630 0.701 30.291 1.00 81.00 188 ALA A CA 1
ATOM 1435 C C . ALA A 1 188 ? -23.962 -0.535 31.145 1.00 81.00 188 ALA A C 1
ATOM 1437 O O . ALA A 1 188 ? -25.018 -0.574 31.769 1.00 81.00 188 ALA A O 1
ATOM 1438 N N . LEU A 1 189 ? -23.045 -1.509 31.235 1.00 82.56 189 LEU A N 1
ATOM 1439 C CA . LEU A 1 189 ? -23.206 -2.670 32.123 1.00 82.56 189 LEU A CA 1
ATOM 1440 C C . LEU A 1 189 ? -23.285 -2.253 33.599 1.00 82.56 189 LEU A C 1
ATOM 1442 O O . LEU A 1 189 ? -24.082 -2.791 34.358 1.00 82.56 189 LEU A O 1
ATOM 1446 N N . LEU A 1 190 ? -22.485 -1.274 34.014 1.00 76.88 190 LEU A N 1
ATOM 1447 C CA . LEU A 1 190 ? -22.491 -0.784 35.391 1.00 76.88 190 LEU A CA 1
ATOM 1448 C C . LEU A 1 190 ? -23.737 0.039 35.727 1.00 76.88 190 LEU A C 1
ATOM 1450 O O . LEU A 1 190 ? -24.229 -0.063 36.845 1.00 76.88 190 LEU A O 1
ATOM 1454 N N . THR A 1 191 ? -24.264 0.824 34.784 1.00 79.31 191 THR A N 1
ATOM 1455 C CA . THR A 1 191 ? -25.542 1.528 34.969 1.00 79.31 191 THR A CA 1
ATOM 1456 C C . THR A 1 191 ? -26.680 0.532 35.185 1.00 79.31 191 THR A C 1
ATOM 1458 O O . THR A 1 191 ? -27.438 0.697 36.133 1.00 79.31 191 THR A O 1
ATOM 1461 N N . LEU A 1 192 ? -26.728 -0.541 34.388 1.00 82.50 192 LEU A N 1
ATOM 1462 C CA . LEU A 1 192 ? -27.714 -1.614 34.556 1.00 82.50 192 LEU A CA 1
ATOM 1463 C C . LEU A 1 192 ? -27.577 -2.322 35.917 1.00 82.50 192 LEU A C 1
ATOM 1465 O O . LEU A 1 192 ? -28.579 -2.609 36.553 1.00 82.50 192 LEU A O 1
ATOM 1469 N N . LEU A 1 193 ? -26.350 -2.556 36.401 1.00 77.94 193 LEU A N 1
ATOM 1470 C CA . LEU A 1 193 ? -26.119 -3.114 37.745 1.00 77.94 193 LEU A CA 1
ATOM 1471 C C . LEU A 1 193 ? -26.581 -2.174 38.865 1.00 77.94 193 LEU A C 1
ATOM 1473 O O . LEU A 1 193 ? -27.135 -2.630 39.862 1.00 77.94 193 LEU A O 1
ATOM 1477 N N . ALA A 1 194 ? -26.333 -0.872 38.724 1.00 72.06 194 ALA A N 1
ATOM 1478 C CA . ALA A 1 194 ? -26.681 0.120 39.737 1.00 72.06 194 ALA A CA 1
ATOM 1479 C C . ALA A 1 194 ? -28.199 0.327 39.872 1.00 72.06 194 ALA A C 1
ATOM 1481 O O . ALA A 1 194 ? -28.666 0.633 40.965 1.00 72.06 194 ALA A O 1
ATOM 1482 N N . GLU A 1 195 ? -28.958 0.144 38.788 1.00 74.69 195 GLU A N 1
ATOM 1483 C CA . GLU A 1 195 ? -30.428 0.161 38.805 1.00 74.69 195 GLU A CA 1
ATOM 1484 C C . GLU A 1 195 ? -31.021 -1.013 39.622 1.00 74.69 195 GLU A C 1
ATOM 1486 O O . GLU A 1 195 ? -32.138 -0.898 40.121 1.00 74.69 195 GLU A O 1
ATOM 1491 N N . GLU A 1 196 ? -30.263 -2.101 39.819 1.00 69.69 196 GLU A N 1
ATOM 1492 C CA . GLU A 1 196 ? -30.709 -3.349 40.465 1.00 69.69 196 GLU A CA 1
ATOM 1493 C C . GLU A 1 196 ? -30.252 -3.496 41.934 1.00 69.69 196 GLU A C 1
ATOM 1495 O O . GLU A 1 196 ? -30.954 -4.084 42.759 1.00 69.69 196 GLU A O 1
ATOM 1500 N N . THR A 1 197 ? -29.070 -2.988 42.307 1.00 60.69 197 THR A N 1
ATOM 1501 C CA . THR A 1 197 ? -28.505 -3.219 43.652 1.00 60.69 197 THR A CA 1
ATOM 1502 C C . THR A 1 197 ? -29.012 -2.227 44.705 1.00 60.69 197 THR A C 1
ATOM 1504 O O . THR A 1 197 ? -28.764 -1.027 44.599 1.00 60.69 197 THR A O 1
ATOM 1507 N N . THR A 1 198 ? -29.629 -2.724 45.786 1.00 54.25 198 THR A N 1
ATOM 1508 C CA . THR A 1 198 ? -29.988 -1.933 46.979 1.00 54.25 198 THR A CA 1
ATOM 1509 C C . THR A 1 198 ? -28.985 -2.166 48.126 1.00 54.25 198 THR A C 1
ATOM 1511 O O . THR A 1 198 ? -28.973 -3.233 48.723 1.00 54.25 198 THR A O 1
ATOM 1514 N N . SER A 1 199 ? -28.187 -1.136 48.438 1.00 55.50 199 SER A N 1
ATOM 1515 C CA . SER A 1 199 ? -27.422 -0.878 49.682 1.00 55.50 199 SER A CA 1
ATOM 1516 C C . SER A 1 199 ? -26.259 -1.805 50.128 1.00 55.50 199 SER A C 1
ATOM 1518 O O . SER A 1 199 ? -26.303 -3.028 50.064 1.00 55.50 199 SER A O 1
ATOM 1520 N N . GLU A 1 200 ? -25.214 -1.149 50.651 1.00 47.44 200 GLU A N 1
ATOM 1521 C CA . GLU A 1 200 ? -24.011 -1.607 51.390 1.00 47.44 200 GLU A CA 1
ATOM 1522 C C . GLU A 1 200 ? -22.906 -2.381 50.653 1.00 47.44 200 GLU A C 1
ATOM 1524 O O . GLU A 1 200 ? -21.737 -2.029 50.809 1.00 47.44 200 GLU A O 1
ATOM 1529 N N . ALA A 1 201 ? -23.206 -3.319 49.749 1.00 50.56 201 ALA A N 1
ATOM 1530 C CA . ALA A 1 201 ? -22.169 -3.894 48.864 1.00 50.56 201 ALA A CA 1
ATOM 1531 C C . ALA A 1 201 ? -21.632 -2.873 47.828 1.00 50.56 201 ALA A C 1
ATOM 1533 O O . ALA A 1 201 ? -20.750 -3.171 47.021 1.00 50.56 201 ALA A O 1
ATOM 1534 N N . SER A 1 202 ? -22.189 -1.662 47.837 1.00 57.97 202 SER A N 1
ATOM 1535 C CA . SER A 1 202 ? -22.023 -0.619 46.838 1.00 57.97 202 SER A CA 1
ATOM 1536 C C . SER A 1 202 ? -20.681 0.100 46.904 1.00 57.97 202 SER A C 1
ATOM 1538 O O . SER A 1 202 ? -20.148 0.399 45.848 1.00 57.97 202 SER A O 1
ATOM 1540 N N . GLU A 1 203 ? -20.093 0.385 48.069 1.00 64.25 203 GLU A N 1
ATOM 1541 C CA . GLU A 1 203 ? -18.926 1.292 48.127 1.00 64.25 203 GLU A CA 1
ATOM 1542 C C . GLU A 1 203 ? -17.644 0.704 47.525 1.00 64.25 203 GLU A C 1
ATOM 1544 O O . GLU A 1 203 ? -17.008 1.344 46.686 1.00 64.25 203 GLU A O 1
ATOM 1549 N N . GLU A 1 204 ? -17.270 -0.526 47.887 1.00 65.81 204 GLU A N 1
ATOM 1550 C CA . GLU A 1 204 ? -16.056 -1.157 47.347 1.00 65.81 204 GLU A CA 1
ATOM 1551 C C . GLU A 1 204 ? -16.210 -1.489 45.853 1.00 65.81 204 GLU A C 1
ATOM 1553 O O . GLU A 1 204 ? -15.274 -1.334 45.061 1.00 65.81 204 GLU A O 1
ATOM 1558 N N . LEU A 1 205 ? -17.420 -1.878 45.445 1.00 65.44 205 LEU A N 1
ATOM 1559 C CA . LEU A 1 205 ? -17.773 -2.056 44.042 1.00 65.44 205 LEU A CA 1
ATOM 1560 C C . LEU A 1 205 ? -17.692 -0.723 43.282 1.00 65.44 205 LEU A C 1
ATOM 1562 O O . LEU A 1 205 ? -16.999 -0.653 42.269 1.00 65.44 205 LEU A O 1
ATOM 1566 N N . LEU A 1 206 ? -18.289 0.357 43.797 1.00 69.25 206 LEU A N 1
ATOM 1567 C CA . LEU A 1 206 ? -18.216 1.708 43.222 1.00 69.25 206 LEU A CA 1
ATOM 1568 C C . LEU A 1 206 ? -16.767 2.203 43.102 1.00 69.25 206 LEU A C 1
ATOM 1570 O O . LEU A 1 206 ? -16.412 2.798 42.082 1.00 69.25 206 LEU A O 1
ATOM 1574 N N . ALA A 1 207 ? -15.903 1.924 44.081 1.00 74.31 207 ALA A N 1
ATOM 1575 C CA . ALA A 1 207 ? -14.482 2.268 44.011 1.00 74.31 207 ALA A CA 1
ATOM 1576 C C . ALA A 1 207 ? -13.765 1.520 42.869 1.00 74.31 207 ALA A C 1
ATOM 1578 O O . ALA A 1 207 ? -13.114 2.138 42.022 1.00 74.31 207 ALA A O 1
ATOM 1579 N N . ARG A 1 208 ? -13.947 0.196 42.770 1.00 68.31 208 ARG A N 1
ATOM 1580 C CA . ARG A 1 208 ? -13.389 -0.611 41.665 1.00 68.31 208 ARG A CA 1
ATOM 1581 C C . ARG A 1 208 ? -13.937 -0.170 40.302 1.00 68.31 208 ARG A C 1
ATOM 1583 O O . ARG A 1 208 ? -13.204 -0.140 39.314 1.00 68.31 208 ARG A O 1
ATOM 1590 N N . TYR A 1 209 ? -15.205 0.225 40.241 1.00 70.94 209 TYR A N 1
ATOM 1591 C CA . TYR A 1 209 ? -15.871 0.676 39.020 1.00 70.94 209 TYR A CA 1
ATOM 1592 C C . TYR A 1 209 ? -15.433 2.065 38.564 1.00 70.94 209 TYR A C 1
ATOM 1594 O O . TYR A 1 209 ? -15.137 2.258 37.384 1.00 70.94 209 TYR A O 1
ATOM 1602 N N . THR A 1 210 ? -15.334 3.029 39.477 1.00 80.62 210 THR A N 1
ATOM 1603 C CA . THR A 1 210 ? -14.801 4.365 39.167 1.00 80.62 210 THR A CA 1
ATOM 1604 C C . THR A 1 210 ? -13.348 4.278 38.704 1.00 80.62 210 THR A C 1
ATOM 1606 O O . THR A 1 210 ? -12.970 4.953 37.738 1.00 80.62 210 THR A O 1
ATOM 1609 N N . GLN A 1 211 ? -12.556 3.379 39.296 1.00 80.00 211 GLN A N 1
ATOM 1610 C CA . GLN A 1 211 ? -11.208 3.067 38.828 1.00 80.00 211 GLN A CA 1
ATOM 1611 C C . GLN A 1 211 ? -11.216 2.485 37.404 1.00 80.00 211 GLN A C 1
ATOM 1613 O O . GLN A 1 211 ? -10.518 3.013 36.534 1.00 80.00 211 GLN A O 1
ATOM 1618 N N . ALA A 1 212 ? -12.028 1.459 37.130 1.00 75.88 212 ALA A N 1
ATOM 1619 C CA . ALA A 1 212 ? -12.109 0.833 35.807 1.00 75.88 212 ALA A CA 1
ATOM 1620 C C . ALA A 1 212 ? -12.606 1.806 34.715 1.00 75.88 212 ALA A C 1
ATOM 1622 O O . ALA A 1 212 ? -12.053 1.854 33.615 1.00 75.88 212 ALA A O 1
ATOM 1623 N N . LEU A 1 213 ? -13.589 2.661 35.018 1.00 80.75 213 LEU A N 1
ATOM 1624 C CA . LEU A 1 213 ? -14.067 3.697 34.093 1.00 80.75 213 LEU A CA 1
ATOM 1625 C C . LEU A 1 213 ? -13.009 4.773 33.822 1.00 80.75 213 LEU A C 1
ATOM 1627 O O . LEU A 1 213 ? -12.868 5.235 32.685 1.00 80.75 213 LEU A O 1
ATOM 1631 N N . THR A 1 214 ? -12.235 5.156 34.839 1.00 85.00 214 THR A N 1
ATOM 1632 C CA . THR A 1 214 ? -11.121 6.105 34.686 1.00 85.00 214 THR A CA 1
ATOM 1633 C C . THR A 1 214 ? -10.013 5.515 33.817 1.00 85.00 214 THR A C 1
ATOM 1635 O O . THR A 1 214 ? -9.497 6.200 32.926 1.00 85.00 214 THR A O 1
ATOM 1638 N N . GLN A 1 215 ? -9.692 4.232 34.012 1.00 82.06 215 GLN A N 1
ATOM 1639 C CA . GLN A 1 215 ? -8.762 3.491 33.158 1.00 82.06 215 GLN A CA 1
ATOM 1640 C C . GLN A 1 215 ? -9.256 3.461 31.709 1.00 82.06 215 GLN A C 1
ATOM 1642 O O . GLN A 1 215 ? -8.524 3.880 30.814 1.00 82.06 215 GLN A O 1
ATOM 1647 N N . GLN A 1 216 ? -10.518 3.094 31.473 1.00 82.25 216 GLN A N 1
ATOM 1648 C CA . GLN A 1 216 ? -11.086 3.043 30.124 1.00 82.25 216 GLN A CA 1
ATOM 1649 C C . GLN A 1 216 ? -11.103 4.424 29.444 1.00 82.25 216 GLN A C 1
ATOM 1651 O O . GLN A 1 216 ? -10.793 4.543 28.258 1.00 82.25 216 GLN A O 1
ATOM 1656 N N . ARG A 1 217 ? -11.428 5.496 30.180 1.00 86.94 217 ARG A N 1
ATOM 1657 C CA . ARG A 1 217 ? -11.379 6.872 29.653 1.00 86.94 217 ARG A CA 1
ATOM 1658 C C . ARG A 1 217 ? -9.957 7.270 29.261 1.00 86.94 217 ARG A C 1
ATOM 1660 O O . ARG A 1 217 ? -9.771 7.897 28.220 1.00 86.94 217 ARG A O 1
ATOM 1667 N N . THR A 1 218 ? -8.979 6.917 30.090 1.00 86.56 218 THR A N 1
ATOM 1668 C CA . THR A 1 218 ? -7.560 7.208 29.849 1.00 86.56 218 THR A CA 1
ATOM 1669 C C . THR A 1 218 ? -7.037 6.427 28.646 1.00 86.56 218 THR A C 1
ATOM 1671 O O . THR A 1 218 ? -6.337 6.978 27.804 1.00 86.56 218 THR A O 1
ATOM 1674 N N . GLN A 1 219 ? -7.430 5.165 28.508 1.00 84.38 219 GLN A N 1
ATOM 1675 C CA . GLN A 1 219 ? -7.075 4.342 27.357 1.00 84.38 219 GLN A CA 1
ATOM 1676 C C . GLN A 1 219 ? -7.693 4.896 26.065 1.00 84.38 219 GLN A C 1
ATOM 1678 O O . GLN A 1 219 ? -6.992 5.060 25.070 1.00 84.38 219 GLN A O 1
ATOM 1683 N N . LEU A 1 220 ? -8.981 5.263 26.072 1.00 85.38 220 LEU A N 1
ATOM 1684 C CA . LEU A 1 220 ? -9.631 5.867 24.903 1.00 85.38 220 LEU A CA 1
ATOM 1685 C C . LEU A 1 220 ? -9.003 7.212 24.520 1.00 85.38 220 LEU A C 1
ATOM 1687 O O . LEU A 1 220 ? -8.846 7.487 23.332 1.00 85.38 220 LEU A O 1
ATOM 1691 N N . SER A 1 221 ? -8.620 8.045 25.494 1.00 87.12 221 SER A N 1
ATOM 1692 C CA . SER A 1 221 ? -7.945 9.313 25.198 1.00 87.12 221 SER A CA 1
ATOM 1693 C C . SER A 1 221 ? -6.547 9.091 24.617 1.00 87.12 221 SER A C 1
ATOM 1695 O O . SER A 1 221 ? -6.180 9.771 23.661 1.00 87.12 221 SER A O 1
ATOM 1697 N N . GLN A 1 222 ? -5.798 8.106 25.121 1.00 86.69 222 GLN A N 1
ATOM 1698 C CA . GLN A 1 222 ? -4.503 7.712 24.561 1.00 86.69 222 GLN A CA 1
ATOM 1699 C C . GLN A 1 222 ? -4.642 7.153 23.143 1.00 86.69 222 GLN A C 1
ATOM 1701 O O . GLN A 1 222 ? -3.880 7.545 22.263 1.00 86.69 222 GLN A O 1
ATOM 1706 N N . GLN A 1 223 ? -5.631 6.291 22.889 1.00 84.25 223 GLN A N 1
ATOM 1707 C CA . GLN A 1 223 ? -5.913 5.767 21.549 1.00 84.25 223 GLN A CA 1
ATOM 1708 C C . GLN A 1 223 ? -6.284 6.883 20.571 1.00 84.25 223 GLN A C 1
ATOM 1710 O O . GLN A 1 223 ? -5.825 6.881 19.432 1.00 84.25 223 GLN A O 1
ATOM 1715 N N . LEU A 1 224 ? -7.086 7.850 21.015 1.00 86.31 224 LEU A N 1
ATOM 1716 C CA . LEU A 1 224 ? -7.468 9.008 20.215 1.00 86.31 224 LEU A CA 1
ATOM 1717 C C . LEU A 1 224 ? -6.268 9.919 19.933 1.00 86.31 224 LEU A C 1
ATOM 1719 O O . LEU A 1 224 ? -6.079 10.322 18.788 1.00 86.31 224 LEU A O 1
ATOM 1723 N N . ALA A 1 225 ? -5.417 10.178 20.928 1.00 84.81 225 ALA A N 1
ATOM 1724 C CA . ALA A 1 225 ? -4.174 10.920 20.734 1.00 84.81 225 ALA A CA 1
ATOM 1725 C C . ALA A 1 225 ? -3.238 10.196 19.752 1.00 84.81 225 ALA A C 1
ATOM 1727 O O . ALA A 1 225 ? -2.748 10.812 18.811 1.00 84.81 225 ALA A O 1
ATOM 1728 N N . ALA A 1 226 ? -3.048 8.884 19.912 1.00 83.50 226 ALA A N 1
ATOM 1729 C CA . ALA A 1 226 ? -2.224 8.073 19.020 1.00 83.50 226 ALA A CA 1
ATOM 1730 C C . ALA A 1 226 ? -2.772 8.046 17.586 1.00 83.50 226 ALA A C 1
ATOM 1732 O O . ALA A 1 226 ? -2.004 8.164 16.637 1.00 83.50 226 ALA A O 1
ATOM 1733 N N . ALA A 1 227 ? -4.093 7.946 17.414 1.00 80.00 227 ALA A N 1
ATOM 1734 C CA . ALA A 1 227 ? -4.719 7.947 16.095 1.00 80.00 227 ALA A CA 1
ATOM 1735 C C . ALA A 1 227 ? -4.642 9.319 15.400 1.00 80.00 227 ALA A C 1
ATOM 1737 O O . ALA A 1 227 ? -4.622 9.380 14.171 1.00 80.00 227 ALA A O 1
ATOM 1738 N N . GLN A 1 228 ? -4.576 10.416 16.164 1.00 81.00 228 GLN A N 1
ATOM 1739 C CA . GLN A 1 228 ? -4.359 11.763 15.629 1.00 81.00 228 GLN A CA 1
ATOM 1740 C C . GLN A 1 228 ? -2.919 12.012 15.177 1.00 81.00 228 GLN A C 1
ATOM 1742 O O . GLN A 1 228 ? -2.706 12.885 14.333 1.00 81.00 228 GLN A O 1
ATOM 1747 N N . VAL A 1 229 ? -1.939 11.271 15.708 1.00 79.00 229 VAL A N 1
ATOM 1748 C CA . VAL A 1 229 ? -0.547 11.398 15.266 1.00 79.00 229 VAL A CA 1
ATOM 1749 C C . VAL A 1 229 ? -0.457 10.939 13.807 1.00 79.00 229 VAL A C 1
ATOM 1751 O O . VAL A 1 229 ? -0.739 9.778 13.502 1.00 79.00 229 VAL A O 1
ATOM 1754 N N . PRO A 1 230 ? -0.068 11.824 12.872 1.00 71.88 230 PRO A N 1
ATOM 1755 C CA . PRO A 1 230 ? 0.091 11.431 11.485 1.00 71.88 230 PRO A CA 1
ATOM 1756 C C . PRO A 1 230 ? 1.258 10.451 11.358 1.00 71.88 230 PRO A C 1
ATOM 1758 O O . PRO A 1 230 ? 2.365 10.725 11.817 1.00 71.88 230 PRO A O 1
ATOM 1761 N N . ALA A 1 231 ? 1.018 9.312 10.708 1.00 74.31 231 ALA A N 1
ATOM 1762 C CA . ALA A 1 231 ? 2.077 8.364 10.386 1.00 74.31 231 ALA A CA 1
ATOM 1763 C C . ALA A 1 231 ? 3.105 9.038 9.463 1.00 74.31 231 ALA A C 1
ATOM 1765 O O . ALA A 1 231 ? 2.740 9.486 8.376 1.00 74.31 231 ALA A O 1
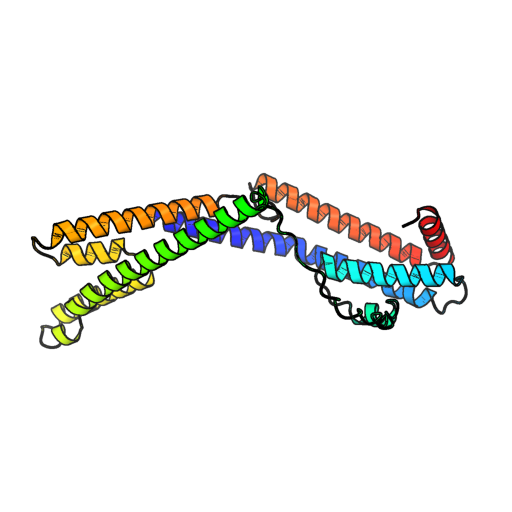ATOM 1766 N N . ALA A 1 232 ? 4.362 9.135 9.903 1.00 66.19 232 ALA A N 1
ATOM 1767 C CA . ALA A 1 232 ? 5.406 9.900 9.217 1.00 66.19 232 ALA A CA 1
ATOM 1768 C C . ALA A 1 232 ? 5.563 9.493 7.741 1.00 66.19 232 ALA A C 1
ATOM 1770 O O . ALA A 1 232 ? 5.618 10.364 6.871 1.00 66.19 232 ALA A O 1
ATOM 1771 N N . ASP A 1 233 ? 5.497 8.189 7.473 1.00 68.31 233 ASP A N 1
ATOM 1772 C CA . ASP A 1 233 ? 5.802 7.603 6.163 1.00 68.31 233 ASP A CA 1
ATOM 1773 C C . ASP A 1 233 ? 4.562 7.385 5.280 1.00 68.31 233 ASP A C 1
ATOM 1775 O O . ASP A 1 233 ? 4.666 6.965 4.131 1.00 68.31 233 ASP A O 1
ATOM 1779 N N . ALA A 1 234 ? 3.362 7.679 5.788 1.00 77.38 234 ALA A N 1
ATOM 1780 C CA . ALA A 1 234 ? 2.126 7.460 5.045 1.00 77.38 234 ALA A CA 1
ATOM 1781 C C . ALA A 1 234 ? 1.728 8.712 4.232 1.00 77.38 234 ALA A C 1
ATOM 1783 O O . ALA A 1 234 ? 1.418 9.756 4.814 1.00 77.38 234 ALA A O 1
ATOM 1784 N N . PRO A 1 235 ? 1.627 8.640 2.892 1.00 74.56 235 PRO A N 1
ATOM 1785 C CA . PRO A 1 235 ? 1.290 9.799 2.058 1.00 74.56 235 PRO A CA 1
ATOM 1786 C C . PRO A 1 235 ? -0.152 10.301 2.251 1.00 74.56 235 PRO A C 1
ATOM 1788 O O . PRO A 1 235 ? -0.441 11.464 1.971 1.00 74.56 235 PRO A O 1
ATOM 1791 N N . TRP A 1 236 ? -1.042 9.457 2.782 1.00 76.88 236 TRP A N 1
ATOM 1792 C CA . TRP A 1 236 ? -2.413 9.811 3.175 1.00 76.88 236 TRP A CA 1
ATOM 1793 C C . TRP A 1 236 ? -2.524 10.353 4.612 1.00 76.88 236 TRP A C 1
ATOM 1795 O O . TRP A 1 236 ? -3.633 10.612 5.074 1.00 76.88 236 TRP A O 1
ATOM 1805 N N . SER A 1 237 ? -1.416 10.509 5.346 1.00 79.50 237 SER A N 1
ATOM 1806 C CA . SER A 1 237 ? -1.420 11.071 6.702 1.00 79.50 237 SER A CA 1
ATOM 1807 C C . SER A 1 237 ? -1.209 12.589 6.712 1.00 79.50 237 SER A C 1
ATOM 1809 O O . SER A 1 237 ? -0.732 13.189 5.745 1.00 79.50 237 SER A O 1
ATOM 1811 N N . GLY A 1 238 ? -1.545 13.216 7.842 1.00 81.25 238 GLY A N 1
ATOM 1812 C CA . GLY A 1 238 ? -1.344 14.646 8.074 1.00 81.25 238 GLY A CA 1
ATOM 1813 C C . GLY A 1 238 ? -2.580 15.483 7.775 1.00 81.25 238 GLY A C 1
ATOM 1814 O O . GLY A 1 238 ? -3.690 14.971 7.637 1.00 81.25 238 GLY A O 1
ATOM 1815 N N . THR A 1 239 ? -2.383 16.796 7.695 1.00 81.81 239 THR A N 1
ATOM 1816 C CA . THR A 1 239 ? -3.466 17.741 7.394 1.00 81.81 239 THR A CA 1
ATOM 1817 C C . THR A 1 239 ? -3.981 17.561 5.959 1.00 81.81 239 THR A C 1
ATOM 1819 O O . THR A 1 239 ? -3.204 17.189 5.075 1.00 81.81 239 THR A O 1
ATOM 1822 N N . PRO A 1 240 ? -5.244 17.918 5.656 1.00 82.81 240 PRO A N 1
ATOM 1823 C CA . PRO A 1 240 ? -5.778 17.849 4.291 1.00 82.81 240 PRO A CA 1
ATOM 1824 C C . PRO A 1 240 ? -4.923 18.604 3.262 1.00 82.81 240 PRO A C 1
ATOM 1826 O O . PRO A 1 240 ? -4.808 18.193 2.108 1.00 82.81 240 PRO A O 1
ATOM 1829 N N . LYS A 1 241 ? -4.278 19.705 3.675 1.00 86.12 241 LYS A N 1
ATOM 1830 C CA . LYS A 1 241 ? -3.344 20.460 2.831 1.00 86.12 241 LYS A CA 1
ATOM 1831 C C . LYS A 1 241 ? -2.086 19.645 2.519 1.00 86.12 241 LYS A C 1
ATOM 1833 O O . LYS A 1 241 ? -1.729 19.539 1.351 1.00 86.12 241 LYS A O 1
ATOM 1838 N N . GLN A 1 242 ? -1.453 19.043 3.530 1.00 85.25 242 GLN A N 1
ATOM 1839 C CA . GLN A 1 242 ? -0.272 18.186 3.346 1.00 85.25 242 GLN A CA 1
ATOM 1840 C C . GLN A 1 242 ? -0.586 16.973 2.467 1.00 85.25 242 GLN A C 1
ATOM 1842 O O . GLN A 1 242 ? 0.157 16.709 1.525 1.00 85.25 242 GLN A O 1
ATOM 1847 N N . GLN A 1 243 ? -1.712 16.295 2.711 1.00 85.56 243 GLN A N 1
ATOM 1848 C CA . GLN A 1 243 ? -2.163 15.162 1.897 1.00 85.56 243 GLN A CA 1
ATOM 1849 C C . GLN A 1 243 ? -2.331 15.561 0.424 1.00 85.56 243 GLN A C 1
ATOM 1851 O O . GLN A 1 243 ? -1.842 14.874 -0.471 1.00 85.56 243 GLN A O 1
ATOM 1856 N N . ARG A 1 244 ? -2.969 16.711 0.149 1.00 87.50 244 ARG A N 1
ATOM 1857 C CA . ARG A 1 244 ? -3.139 17.229 -1.221 1.00 87.50 244 ARG A CA 1
ATOM 1858 C C . ARG A 1 244 ? -1.810 17.568 -1.888 1.00 87.50 244 ARG A C 1
ATOM 1860 O O . ARG A 1 244 ? -1.666 17.302 -3.079 1.00 87.50 244 ARG A O 1
ATOM 1867 N N . THR A 1 245 ? -0.870 18.167 -1.159 1.00 89.56 245 THR A N 1
ATOM 1868 C CA . THR A 1 245 ? 0.462 18.491 -1.687 1.00 89.56 245 THR A CA 1
ATOM 1869 C C . THR A 1 245 ? 1.236 17.220 -2.029 1.00 89.56 245 THR A C 1
ATOM 1871 O O . THR A 1 245 ? 1.610 17.054 -3.187 1.00 89.56 245 THR A O 1
ATOM 1874 N N . ARG A 1 246 ? 1.351 16.275 -1.088 1.00 88.56 246 ARG A N 1
ATOM 1875 C CA . ARG A 1 246 ? 2.022 14.980 -1.305 1.00 88.56 246 ARG A CA 1
ATOM 1876 C C . ARG A 1 246 ? 1.400 14.200 -2.460 1.00 88.56 246 ARG A C 1
ATOM 1878 O O . ARG A 1 246 ? 2.102 13.679 -3.317 1.00 88.56 246 ARG A O 1
ATOM 1885 N N . LEU A 1 247 ? 0.068 14.166 -2.539 1.00 90.06 247 LEU A N 1
ATOM 1886 C CA . LEU A 1 247 ? -0.636 13.521 -3.647 1.00 90.06 247 LEU A CA 1
ATOM 1887 C C . LEU A 1 247 ? -0.307 14.177 -4.994 1.00 90.06 247 LEU A C 1
ATOM 1889 O O . LEU A 1 247 ? -0.131 13.480 -5.989 1.00 90.06 247 LEU A O 1
ATOM 1893 N N . ARG A 1 248 ? -0.224 15.511 -5.054 1.00 91.19 248 ARG A N 1
ATOM 1894 C CA . ARG A 1 248 ? 0.170 16.223 -6.281 1.00 91.19 248 ARG A CA 1
ATOM 1895 C C . ARG A 1 248 ? 1.609 15.916 -6.671 1.00 91.19 248 ARG A C 1
ATOM 1897 O O . ARG A 1 248 ? 1.855 15.710 -7.854 1.00 91.19 248 ARG A O 1
ATOM 1904 N N . GLU A 1 249 ? 2.517 15.876 -5.703 1.00 91.62 249 GLU A N 1
ATOM 1905 C CA . GLU A 1 249 ? 3.926 15.536 -5.916 1.00 91.62 249 GLU A CA 1
ATOM 1906 C C . GLU A 1 249 ? 4.068 14.120 -6.471 1.00 91.62 249 GLU A C 1
ATOM 1908 O O . GLU A 1 249 ? 4.626 13.968 -7.552 1.00 91.62 249 GLU A O 1
ATOM 1913 N N . VAL A 1 250 ? 3.453 13.120 -5.828 1.00 91.31 250 VAL A N 1
ATOM 1914 C CA . VAL A 1 250 ? 3.472 11.721 -6.292 1.00 91.31 250 VAL A CA 1
ATOM 1915 C C . VAL A 1 250 ? 2.856 11.583 -7.685 1.00 91.31 250 VAL A C 1
ATOM 1917 O O . VAL A 1 250 ? 3.407 10.925 -8.561 1.00 91.31 250 VAL A O 1
ATOM 1920 N N . LYS A 1 251 ? 1.716 12.231 -7.947 1.00 93.94 251 LYS A N 1
ATOM 1921 C CA . LYS A 1 251 ? 1.099 12.177 -9.283 1.00 93.94 251 LYS A CA 1
ATOM 1922 C C . LYS A 1 251 ? 1.972 12.846 -10.340 1.00 93.94 251 LYS A C 1
ATOM 1924 O O . LYS A 1 251 ? 1.998 12.385 -11.477 1.00 93.94 251 LYS A O 1
ATOM 1929 N N . ARG A 1 252 ? 2.640 13.949 -9.995 1.00 94.69 252 ARG A N 1
ATOM 1930 C CA . ARG A 1 252 ? 3.547 14.655 -10.903 1.00 94.69 252 ARG A CA 1
ATOM 1931 C C . ARG A 1 252 ? 4.792 13.820 -11.182 1.00 94.69 252 ARG A C 1
ATOM 1933 O O . ARG A 1 252 ? 5.174 13.741 -12.342 1.00 94.69 252 ARG A O 1
ATOM 1940 N N . SER A 1 253 ? 5.387 13.202 -10.162 1.00 94.62 253 SER A N 1
ATOM 1941 C CA . SER A 1 253 ? 6.575 12.366 -10.329 1.00 94.62 253 SER A CA 1
ATOM 1942 C C . SER A 1 253 ? 6.272 11.136 -11.179 1.00 94.62 253 SER A C 1
ATOM 1944 O O . SER A 1 253 ? 6.973 10.915 -12.155 1.00 94.62 253 SER A O 1
ATOM 1946 N N . LEU A 1 254 ? 5.179 10.413 -10.900 1.00 93.69 254 LEU A N 1
ATOM 1947 C CA . LEU A 1 254 ? 4.793 9.237 -11.691 1.00 93.69 254 LEU A CA 1
ATOM 1948 C C . LEU A 1 254 ? 4.491 9.590 -13.152 1.00 93.69 254 LEU A C 1
ATOM 1950 O O . LEU A 1 254 ? 4.873 8.852 -14.049 1.00 93.69 254 LEU A O 1
ATOM 1954 N N . ARG A 1 255 ? 3.836 10.729 -13.413 1.00 95.56 255 ARG A N 1
ATOM 1955 C CA . ARG A 1 255 ? 3.589 11.191 -14.790 1.00 95.56 255 ARG A CA 1
ATOM 1956 C C . ARG A 1 255 ? 4.877 11.550 -15.516 1.00 95.56 255 ARG A C 1
ATOM 1958 O O . ARG A 1 255 ? 5.075 11.088 -16.627 1.00 95.56 255 ARG A O 1
ATOM 1965 N N . ALA A 1 256 ? 5.749 12.324 -14.872 1.00 95.56 256 ALA A N 1
ATOM 1966 C CA . ALA A 1 256 ? 7.042 12.670 -15.449 1.00 95.56 256 ALA A CA 1
ATOM 1967 C C . ALA A 1 256 ? 7.887 11.416 -15.724 1.00 95.56 256 ALA A C 1
ATOM 1969 O O . ALA A 1 256 ? 8.564 11.348 -16.742 1.00 95.56 256 ALA A O 1
ATOM 1970 N N . GLU A 1 257 ? 7.810 10.415 -14.845 1.00 95.12 257 GLU A N 1
ATOM 1971 C CA . GLU A 1 257 ? 8.456 9.117 -15.030 1.00 95.12 257 GLU A CA 1
ATOM 1972 C C . GLU A 1 257 ? 7.870 8.363 -16.231 1.00 95.12 257 GLU A C 1
ATOM 1974 O O . GLU A 1 257 ? 8.632 7.899 -17.070 1.00 95.12 257 GLU A O 1
ATOM 1979 N N . ILE A 1 258 ? 6.542 8.298 -16.378 1.00 95.69 258 ILE A N 1
ATOM 1980 C CA . ILE A 1 258 ? 5.891 7.695 -17.556 1.00 95.69 258 ILE A CA 1
ATOM 1981 C C . ILE A 1 258 ? 6.330 8.399 -18.847 1.00 95.69 258 ILE A C 1
ATOM 1983 O O . ILE A 1 258 ? 6.714 7.729 -19.804 1.00 95.69 258 ILE A O 1
ATOM 1987 N N . ASP A 1 259 ? 6.306 9.733 -18.870 1.00 96.00 259 ASP A N 1
ATOM 1988 C CA . ASP A 1 259 ? 6.699 10.522 -20.042 1.00 96.00 259 ASP A CA 1
ATOM 1989 C C . ASP A 1 259 ? 8.178 10.285 -20.395 1.00 96.00 259 ASP A C 1
ATOM 1991 O O . ASP A 1 259 ? 8.521 10.087 -21.562 1.00 96.00 259 ASP A O 1
ATOM 1995 N N . TYR A 1 260 ? 9.054 10.243 -19.386 1.00 94.69 260 TYR A N 1
ATOM 1996 C CA . TYR A 1 260 ? 10.473 9.934 -19.556 1.00 94.69 260 TYR A CA 1
ATOM 1997 C C . TYR A 1 260 ? 10.694 8.519 -20.104 1.00 94.69 260 TYR A C 1
ATOM 1999 O O . TYR A 1 260 ? 11.434 8.346 -21.070 1.00 94.69 260 TYR A O 1
ATOM 2007 N N . LEU A 1 261 ? 10.025 7.513 -19.537 1.00 93.75 261 LEU A N 1
ATOM 2008 C CA . LEU A 1 261 ? 10.136 6.122 -19.980 1.00 93.75 261 LEU A CA 1
ATOM 2009 C C . LEU A 1 261 ? 9.624 5.941 -21.413 1.00 93.75 261 LEU A C 1
ATOM 2011 O O . LEU A 1 261 ? 10.228 5.202 -22.182 1.00 93.75 261 LEU A O 1
ATOM 2015 N N . ALA A 1 262 ? 8.566 6.655 -21.806 1.00 93.25 262 ALA A N 1
ATOM 2016 C CA . ALA A 1 262 ? 8.061 6.628 -23.177 1.00 93.25 262 ALA A CA 1
ATOM 2017 C C . ALA A 1 262 ? 9.055 7.240 -24.181 1.00 93.25 262 ALA A C 1
ATOM 2019 O O . ALA A 1 262 ? 9.191 6.747 -25.303 1.00 93.25 262 ALA A O 1
ATOM 2020 N N . LEU A 1 263 ? 9.766 8.307 -23.795 1.00 92.62 263 LEU A N 1
ATOM 2021 C CA . LEU A 1 263 ? 10.856 8.863 -24.603 1.00 92.62 263 LEU A CA 1
ATOM 2022 C C . LEU A 1 263 ? 12.028 7.883 -24.695 1.00 92.62 263 LEU A C 1
ATOM 2024 O O . LEU A 1 263 ? 12.531 7.647 -25.794 1.00 92.62 263 LEU A O 1
ATOM 2028 N N . LEU A 1 264 ? 12.412 7.282 -23.567 1.00 91.19 264 LEU A N 1
ATOM 2029 C CA . LEU A 1 264 ? 13.485 6.295 -23.507 1.00 91.19 264 LEU A CA 1
ATOM 2030 C C . LEU A 1 264 ? 13.167 5.088 -24.396 1.00 91.19 264 LEU A C 1
ATOM 2032 O O . LEU A 1 264 ? 13.996 4.703 -25.208 1.00 91.19 264 LEU A O 1
ATOM 2036 N N . GLN A 1 265 ? 11.947 4.553 -24.336 1.00 91.56 265 GLN A N 1
ATOM 2037 C CA . GLN A 1 265 ? 11.515 3.438 -25.181 1.00 91.56 265 GLN A CA 1
ATOM 2038 C C . GLN A 1 265 ? 11.710 3.738 -26.677 1.00 91.56 265 GLN A C 1
ATOM 2040 O O . GLN A 1 265 ? 12.226 2.900 -27.413 1.00 91.56 265 GLN A O 1
ATOM 2045 N N . ARG A 1 266 ? 11.349 4.948 -27.130 1.00 89.25 266 ARG A N 1
ATOM 2046 C CA . ARG A 1 266 ? 11.549 5.365 -28.530 1.00 89.25 266 ARG A CA 1
ATOM 2047 C C . ARG A 1 266 ? 13.026 5.457 -28.900 1.00 89.25 266 ARG A 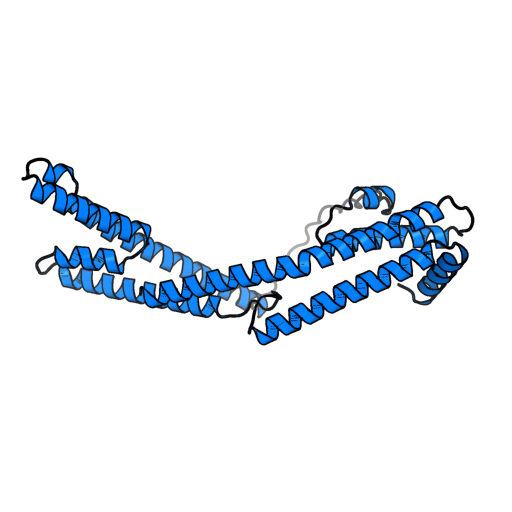C 1
ATOM 2049 O O . ARG A 1 266 ? 13.387 5.098 -30.012 1.00 89.25 266 ARG A O 1
ATOM 2056 N N . GLN A 1 267 ? 13.869 5.929 -27.983 1.00 88.31 267 GLN A N 1
ATOM 2057 C CA . GLN A 1 267 ? 15.315 6.006 -28.202 1.00 88.31 267 GLN A CA 1
ATOM 2058 C C . GLN A 1 267 ? 15.965 4.620 -28.240 1.00 88.31 267 GLN A C 1
ATOM 2060 O O . GLN A 1 267 ? 16.861 4.398 -29.047 1.00 88.31 267 GLN A O 1
ATOM 2065 N N . LEU A 1 268 ? 15.518 3.682 -27.402 1.00 88.25 268 LEU A N 1
ATOM 2066 C CA . LEU A 1 268 ? 16.070 2.325 -27.356 1.00 88.25 268 LEU A CA 1
ATOM 2067 C C . LEU A 1 268 ? 15.663 1.473 -28.566 1.00 88.25 268 LEU A C 1
ATOM 2069 O O . LEU A 1 268 ? 16.372 0.528 -28.893 1.00 88.25 268 LEU A O 1
ATOM 2073 N N . ALA A 1 269 ? 14.567 1.816 -29.250 1.00 85.25 269 ALA A N 1
ATOM 2074 C CA . ALA A 1 269 ? 14.127 1.120 -30.460 1.00 85.25 269 ALA A CA 1
ATOM 2075 C C . ALA A 1 269 ? 15.095 1.290 -31.649 1.00 85.25 269 ALA A C 1
ATOM 2077 O O . ALA A 1 269 ? 15.107 0.465 -32.561 1.00 85.25 269 ALA A O 1
ATOM 2078 N N . GLU A 1 270 ? 15.912 2.349 -31.662 1.00 88.81 270 GLU A N 1
ATOM 2079 C CA . GLU A 1 270 ? 16.903 2.582 -32.712 1.00 88.81 270 GLU A CA 1
ATOM 2080 C C . GLU A 1 270 ? 18.300 2.107 -32.274 1.00 88.81 270 GLU A C 1
ATOM 2082 O O . GLU A 1 270 ? 18.825 2.571 -31.257 1.00 88.81 270 GLU A O 1
ATOM 2087 N N . PRO A 1 271 ? 18.988 1.262 -33.065 1.00 84.94 271 PRO A N 1
ATOM 2088 C CA . PRO A 1 271 ? 20.255 0.656 -32.650 1.00 84.94 271 PRO A CA 1
ATOM 2089 C C . PRO A 1 271 ? 21.376 1.686 -32.446 1.00 84.94 271 PRO A C 1
ATOM 2091 O O . PRO A 1 271 ? 22.207 1.538 -31.550 1.00 84.94 271 PRO A O 1
ATOM 2094 N N . ALA A 1 272 ? 21.404 2.758 -33.245 1.00 87.88 272 ALA A N 1
ATOM 2095 C CA . ALA A 1 272 ? 22.386 3.832 -33.096 1.00 87.88 272 ALA A CA 1
ATOM 2096 C C . ALA A 1 272 ? 22.181 4.617 -31.789 1.00 87.88 272 ALA A C 1
ATOM 2098 O O . ALA A 1 272 ? 23.144 4.913 -31.079 1.00 87.88 272 ALA A O 1
ATOM 2099 N N . SER A 1 273 ? 20.924 4.905 -31.458 1.00 88.38 273 SER A N 1
ATOM 2100 C CA . SER A 1 273 ? 20.522 5.645 -30.264 1.00 88.38 273 SER A CA 1
ATOM 2101 C C . SER A 1 273 ? 20.767 4.831 -28.987 1.00 88.38 273 SER A C 1
ATOM 2103 O O . SER A 1 273 ? 21.320 5.368 -28.025 1.00 88.38 273 SER A O 1
ATOM 2105 N N . LEU A 1 274 ? 20.495 3.520 -29.010 1.00 87.56 274 LEU A N 1
ATOM 2106 C CA . LEU A 1 274 ? 20.844 2.598 -27.923 1.00 87.56 274 LEU A CA 1
ATOM 2107 C C . LEU A 1 274 ? 22.346 2.628 -27.607 1.00 87.56 274 LEU A C 1
ATOM 2109 O O . LEU A 1 274 ? 22.738 2.794 -26.454 1.00 87.56 274 LEU A O 1
ATOM 2113 N N . ARG A 1 275 ? 23.211 2.526 -28.624 1.00 87.69 275 ARG A N 1
ATOM 2114 C CA . ARG A 1 275 ? 24.669 2.543 -28.410 1.00 87.69 275 ARG A CA 1
ATOM 2115 C C . ARG A 1 275 ? 25.171 3.859 -27.829 1.00 87.69 275 ARG A C 1
ATOM 2117 O O . ARG A 1 275 ? 26.098 3.859 -27.022 1.00 87.69 275 ARG A O 1
ATOM 2124 N N . LEU A 1 276 ? 24.585 4.984 -28.237 1.00 88.25 276 LEU A N 1
ATOM 2125 C CA . LEU A 1 276 ? 24.908 6.281 -27.645 1.00 88.25 276 LEU A CA 1
ATOM 2126 C C . LEU A 1 276 ? 24.505 6.325 -26.168 1.00 88.25 276 LEU A C 1
ATOM 2128 O O . LEU A 1 276 ? 25.318 6.740 -25.345 1.00 88.25 276 LEU A O 1
ATOM 2132 N N . ALA A 1 277 ? 23.313 5.833 -25.823 1.00 85.88 277 ALA A N 1
ATOM 2133 C CA . ALA A 1 277 ? 22.855 5.760 -24.437 1.00 85.88 277 ALA A CA 1
ATOM 2134 C C . ALA A 1 277 ? 23.771 4.879 -23.566 1.00 85.88 277 ALA A C 1
ATOM 2136 O O . ALA A 1 277 ? 24.196 5.310 -22.496 1.00 85.88 277 ALA A O 1
ATOM 2137 N N . LEU A 1 278 ? 24.155 3.694 -24.053 1.00 86.69 278 LEU A N 1
ATOM 2138 C CA . LEU A 1 278 ? 25.087 2.795 -23.358 1.00 86.69 278 LEU A CA 1
ATOM 2139 C C . LEU A 1 278 ? 26.467 3.438 -23.145 1.00 86.69 278 LEU A C 1
ATOM 2141 O O . LEU A 1 278 ? 27.056 3.326 -22.072 1.00 86.69 278 LEU A O 1
ATOM 2145 N N . ARG A 1 279 ? 26.972 4.191 -24.131 1.00 87.06 279 ARG A N 1
ATOM 2146 C CA . ARG A 1 279 ? 28.234 4.939 -23.984 1.00 87.06 279 ARG A CA 1
ATOM 2147 C C . ARG A 1 279 ? 28.150 6.043 -22.938 1.00 87.06 279 ARG A C 1
ATOM 2149 O O . ARG A 1 279 ? 29.121 6.250 -22.216 1.00 87.06 279 ARG A O 1
ATOM 2156 N N . GLU A 1 280 ? 27.040 6.769 -22.865 1.00 86.62 280 GLU A N 1
ATOM 2157 C CA . GLU A 1 280 ? 26.849 7.792 -21.830 1.00 86.62 280 GLU A CA 1
ATOM 2158 C C . GLU A 1 280 ? 26.732 7.168 -20.431 1.00 86.62 280 GLU A C 1
ATOM 2160 O O . GLU A 1 280 ? 27.326 7.686 -19.482 1.00 86.62 280 GLU A O 1
ATOM 2165 N N . LEU A 1 281 ? 26.078 6.008 -20.304 1.00 82.44 281 LEU A N 1
ATOM 2166 C CA . LEU A 1 281 ? 26.063 5.228 -19.059 1.00 82.44 281 LEU A CA 1
ATOM 2167 C C . LEU A 1 281 ? 27.475 4.773 -18.657 1.00 82.44 281 LEU A C 1
ATOM 2169 O O . LEU A 1 281 ? 27.901 4.987 -17.524 1.00 82.44 281 LEU A O 1
ATOM 2173 N N . ALA A 1 282 ? 28.263 4.269 -19.610 1.00 80.69 282 ALA A N 1
ATOM 2174 C CA . ALA A 1 282 ? 29.648 3.866 -19.365 1.00 80.69 282 ALA A CA 1
ATOM 2175 C C . ALA A 1 282 ? 30.544 5.028 -18.892 1.00 80.69 282 ALA A C 1
ATOM 2177 O O . ALA A 1 282 ? 31.443 4.828 -18.078 1.00 80.69 282 ALA A O 1
ATOM 2178 N N . LYS A 1 283 ? 30.309 6.251 -19.390 1.00 81.75 283 LYS A N 1
ATOM 2179 C CA . LYS A 1 283 ? 31.035 7.460 -18.957 1.00 81.75 283 LYS A CA 1
ATOM 2180 C C . LYS A 1 283 ? 30.619 7.938 -17.569 1.00 81.75 283 LYS A C 1
ATOM 2182 O O . LYS A 1 283 ? 31.426 8.557 -16.881 1.00 81.75 283 LYS A O 1
ATOM 2187 N N . THR A 1 284 ? 29.361 7.716 -17.196 1.00 74.88 284 THR A N 1
ATOM 2188 C CA . THR A 1 284 ? 28.798 8.200 -15.929 1.00 74.88 284 THR A CA 1
ATOM 2189 C C . THR A 1 284 ? 29.041 7.253 -14.755 1.00 74.88 284 THR A C 1
ATOM 2191 O O . THR A 1 284 ? 28.898 7.692 -13.618 1.00 74.88 284 THR A O 1
ATOM 2194 N N . GLY A 1 285 ? 29.523 6.028 -15.004 1.00 56.06 285 GLY A N 1
ATOM 2195 C CA . GLY A 1 285 ? 30.083 5.146 -13.975 1.00 56.06 285 GLY A CA 1
ATOM 2196 C C . GLY A 1 285 ? 29.071 4.732 -12.909 1.00 56.06 285 GLY A C 1
ATOM 2197 O O . GLY A 1 285 ? 29.371 4.829 -11.719 1.00 56.06 285 GLY A O 1
ATOM 2198 N N . VAL A 1 286 ? 27.877 4.322 -13.343 1.00 45.69 286 VAL A N 1
ATOM 2199 C CA . VAL A 1 286 ? 26.851 3.707 -12.487 1.00 45.69 286 VAL A CA 1
ATOM 2200 C C . VAL A 1 286 ? 26.852 2.206 -12.705 1.00 45.69 286 VAL A C 1
ATOM 2202 O O . VAL A 1 286 ? 26.902 1.811 -13.891 1.00 45.69 286 VAL A O 1
#

Radius of gyration: 32.91 Å; chains: 1; bounding box: 87×46×85 Å

InterPro domains:
  IPR001623 DnaJ domain [cd06257] (133-170)
  IPR036869 Chaperone J-domain superfamily [G3DSA:1.10.287.110] (133-183)
  IPR036869 Chaperone J-domain superfamily [SSF46565] (143-182)

Secondary structure (DSSP, 8-state):
-HHHHHHHHHHHHHHHHHHHHHHHHHHHHHHHHHHHHHTTHHHHHHHGGGS-S-HHHHHHHHHHHHHHHHHHHHHH----HHHHHHHS-----------------PPPPPPPPPPPHHHHHHHHHHHHHHHHHHHHHHHHHHHHHHHHHHHHHS-GGGTTTS-HHHHHHHHHHHHHHHHHHHTT-HHHHHHHHHHH--SSTHHHHHHHHHHHHHHHHHHHHHHHHHHHSPPTT-TT-S-HHHHHHHHHHHHHHHHHHHHHHHHHHHHHTSHHHHHHHHHHHHHHT-